Protein AF-A0A226D356-F1 (afdb_monomer_lite)

pLDDT: mean 88.02, std 10.87, range [46.09, 97.5]

Secondary structure (DSSP, 8-stat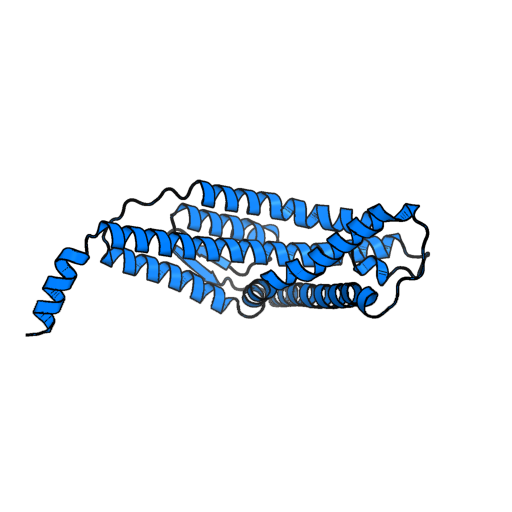e):
---HHHHHHHHHHHIIIIIIT----EEEETTTTEEEEPP--HHHHHHHHHHHHHHHHHHHHHHHHHHHHHHSPPP---GGGHHHHHHHHHHHHHHHHTTHHHHHHHHHHHH-HHHHHHHHHHHHHHHHHHHHHH--PPPP--HHHHHHHHHHHHHHHHHHHHHHHHHHHTT-SGGGGTSTT-GGGHHHHHHHHHHHHHHHHHHHHHHHHHHHHHHHHHHHHHHHHHHHHHHTTHHHHHHHHHHHHT-

Sequence (247 aa):
MATLGIWKLIDLGLNLFNHKLRLLPFTVSIREKALHLQPMSKIRRYFLKLCTLCVVFHTLVSLTFLCKPIFVKPERTDSTEGSVRVVRFFMLVLSTLFPPAFLAMSYAISFTPEVAVIIINCIAQFQHETKELIGTLKAQNYFAAELAIQLMIWVAIPISFSAPVALAYLKLDPLHLLFNNEENNLKIQMLLRSMILIVVGLDVAKAAIAFFLVGMMVTCSMNDILEGLGKSNVHTNFVTRLKEINL

Radius of gyration: 23.65 Å; chains: 1; bounding box: 65×44×67 Å

Organism: Folsomia candida (NCBI:txid158441)

Structure (mmCIF, N/CA/C/O backbone):
data_AF-A0A226D356-F1
#
_entry.id   AF-A0A226D356-F1
#
loop_
_atom_site.group_PDB
_atom_site.id
_atom_site.type_symbol
_atom_site.label_atom_id
_atom_site.label_alt_id
_atom_site.label_comp_id
_atom_site.label_asym_id
_atom_site.label_entity_id
_atom_site.label_seq_id
_atom_site.pdbx_PDB_ins_code
_atom_site.Cartn_x
_atom_site.Cartn_y
_atom_site.Cartn_z
_atom_site.occupancy
_atom_site.B_iso_or_equiv
_atom_site.auth_seq_id
_atom_site.auth_comp_id
_atom_site.auth_asym_id
_atom_site.auth_atom_id
_atom_site.pdbx_PDB_model_num
ATOM 1 N N . MET A 1 1 ? -8.971 -3.476 22.798 1.00 61.97 1 MET A N 1
ATOM 2 C CA . MET A 1 1 ? -9.643 -2.336 22.159 1.00 61.97 1 MET A CA 1
ATOM 3 C C . MET A 1 1 ? -8.618 -1.464 21.469 1.00 61.97 1 MET A C 1
ATOM 5 O O . MET A 1 1 ? -7.588 -1.172 22.062 1.00 61.97 1 MET A O 1
ATOM 9 N N . ALA A 1 2 ? -8.911 -0.982 20.258 1.00 66.19 2 ALA A N 1
ATOM 10 C CA . ALA A 1 2 ? -8.043 -0.001 19.624 1.00 66.19 2 ALA A CA 1
ATOM 11 C C . ALA A 1 2 ? -7.898 1.213 20.539 1.00 66.19 2 ALA A C 1
ATOM 13 O O . ALA A 1 2 ? -8.880 1.882 20.905 1.00 66.19 2 ALA A O 1
ATOM 14 N N . THR A 1 3 ? -6.653 1.451 20.935 1.00 78.88 3 THR A N 1
ATOM 15 C CA . THR A 1 3 ? -6.278 2.579 21.769 1.00 78.88 3 THR A CA 1
ATOM 16 C C . THR A 1 3 ? -6.646 3.867 21.047 1.00 78.88 3 THR A C 1
ATOM 18 O O . THR A 1 3 ? -6.757 3.928 19.820 1.00 78.88 3 THR A O 1
ATOM 21 N N . LEU A 1 4 ? -6.818 4.940 21.816 1.00 85.88 4 LEU A N 1
ATOM 22 C CA . LEU A 1 4 ? -6.893 6.278 21.236 1.00 85.88 4 LEU A CA 1
ATOM 23 C C . LEU A 1 4 ? -5.671 6.560 20.335 1.00 85.88 4 LEU A C 1
ATOM 25 O O . LEU A 1 4 ? -5.802 7.277 19.348 1.00 85.88 4 LEU A O 1
ATOM 29 N N . GLY A 1 5 ? -4.511 5.970 20.652 1.00 85.50 5 GLY A N 1
ATOM 30 C CA . GLY A 1 5 ? -3.297 6.034 19.839 1.00 85.50 5 GLY A CA 1
ATOM 31 C C . GLY A 1 5 ? -3.475 5.428 18.446 1.00 85.50 5 GLY A C 1
ATOM 32 O O . GLY A 1 5 ? -3.192 6.111 17.467 1.00 85.50 5 GLY A O 1
ATOM 33 N N . ILE A 1 6 ? -4.057 4.230 18.318 1.00 88.88 6 ILE A N 1
ATOM 34 C CA . ILE A 1 6 ? -4.339 3.620 17.002 1.00 88.88 6 ILE A CA 1
ATOM 35 C C . ILE A 1 6 ? -5.249 4.519 16.155 1.00 88.88 6 ILE A C 1
ATOM 37 O O . ILE A 1 6 ? -4.953 4.758 14.988 1.00 88.88 6 ILE A O 1
ATOM 41 N N . TRP A 1 7 ? -6.307 5.094 16.733 1.00 92.62 7 TRP A N 1
ATOM 42 C CA . TRP A 1 7 ? -7.178 6.025 16.001 1.00 92.62 7 TRP A CA 1
ATOM 43 C C . TRP A 1 7 ? -6.453 7.300 15.559 1.00 92.62 7 TRP A C 1
ATOM 45 O O . TRP A 1 7 ? -6.663 7.761 14.438 1.00 92.62 7 TRP A O 1
ATOM 55 N N . LYS A 1 8 ? -5.553 7.836 16.393 1.00 92.81 8 LYS A N 1
ATOM 56 C CA . LYS A 1 8 ? -4.671 8.953 16.016 1.00 92.81 8 LYS A CA 1
ATOM 57 C C . LYS A 1 8 ? -3.688 8.572 14.908 1.00 92.81 8 LYS A C 1
ATOM 59 O O . LYS A 1 8 ? -3.373 9.411 14.075 1.00 92.81 8 LYS A O 1
ATOM 64 N N . LEU A 1 9 ? -3.210 7.329 14.870 1.00 92.06 9 LEU A N 1
ATOM 65 C CA . LEU A 1 9 ? -2.330 6.840 13.805 1.00 92.06 9 LEU A CA 1
ATOM 66 C C . LEU A 1 9 ? -3.074 6.648 12.484 1.00 92.06 9 LEU A C 1
ATOM 68 O O . LEU A 1 9 ? -2.521 6.973 11.434 1.00 92.06 9 LEU A O 1
ATOM 72 N N . ILE A 1 10 ? -4.326 6.175 12.524 1.00 93.44 10 ILE A N 1
ATOM 73 C CA . ILE A 1 10 ? -5.189 6.146 11.337 1.00 93.44 10 ILE A CA 1
ATOM 74 C C . ILE A 1 10 ? -5.394 7.577 10.839 1.00 93.44 10 ILE A C 1
ATOM 76 O O . ILE A 1 10 ? -5.154 7.837 9.665 1.00 93.44 10 ILE A O 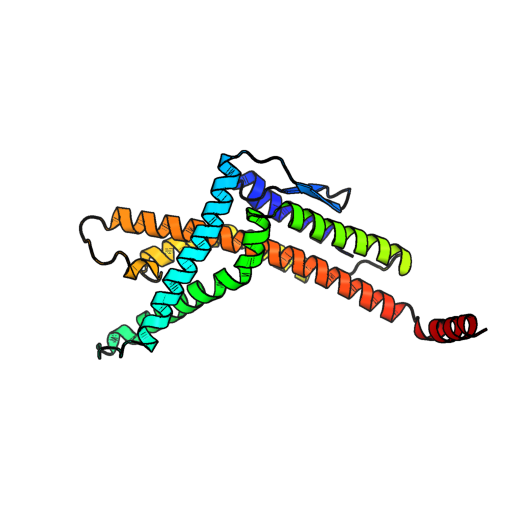1
ATOM 80 N N . ASP A 1 11 ? -5.759 8.514 11.718 1.00 94.75 11 ASP A N 1
ATOM 81 C CA . ASP A 1 11 ? -5.906 9.927 11.355 1.00 94.75 11 ASP A CA 1
ATOM 82 C C . ASP A 1 11 ? -4.609 10.511 10.766 1.00 94.75 11 ASP A C 1
ATOM 84 O O . ASP A 1 11 ? -4.637 11.132 9.706 1.00 94.75 11 ASP A O 1
ATOM 88 N N . LEU A 1 12 ? -3.446 10.231 11.364 1.00 91.94 12 LEU A N 1
ATOM 89 C CA . LEU A 1 12 ? -2.142 10.647 10.841 1.00 91.94 12 LEU A CA 1
ATOM 90 C C . LEU A 1 12 ? -1.874 10.079 9.438 1.00 91.94 12 LEU A C 1
ATOM 92 O O . LEU A 1 12 ? -1.472 10.819 8.538 1.00 91.94 12 LEU A O 1
ATOM 96 N N . GLY A 1 13 ? -2.106 8.778 9.241 1.00 90.81 13 GLY A N 1
ATOM 97 C CA . GLY A 1 13 ? -1.945 8.117 7.947 1.00 90.81 13 GLY A CA 1
ATOM 98 C C . GLY A 1 13 ? -2.892 8.692 6.894 1.00 90.81 13 GLY A C 1
ATOM 99 O O . GLY A 1 13 ? -2.469 9.026 5.785 1.00 90.81 13 GLY A O 1
ATOM 100 N N . LEU A 1 14 ? -4.162 8.892 7.246 1.00 93.06 14 LEU A N 1
ATOM 101 C CA . LEU A 1 14 ? -5.137 9.517 6.359 1.00 93.06 14 LEU A CA 1
ATOM 102 C C . LEU A 1 14 ? -4.781 10.963 6.048 1.00 93.06 14 LEU A C 1
ATOM 104 O O . LEU A 1 14 ? -4.850 11.344 4.889 1.00 93.06 14 LEU A O 1
ATOM 108 N N . ASN A 1 15 ? -4.348 11.764 7.017 1.00 92.00 15 ASN A N 1
ATOM 109 C CA . ASN A 1 15 ? -3.929 13.143 6.774 1.00 92.00 15 ASN A CA 1
ATOM 110 C C . ASN A 1 15 ? -2.722 13.199 5.832 1.00 92.00 15 ASN A C 1
ATOM 112 O O . ASN A 1 15 ? -2.676 14.034 4.925 1.00 92.00 15 ASN A O 1
ATOM 116 N N . LEU A 1 16 ? -1.782 12.263 5.970 1.00 89.44 16 LEU A N 1
ATOM 117 C CA . LEU A 1 16 ? -0.628 12.167 5.087 1.00 89.44 16 LEU A CA 1
ATOM 118 C C . LEU A 1 16 ? -1.035 11.897 3.627 1.00 89.44 16 LEU A C 1
ATOM 120 O O . LEU A 1 16 ? -0.625 12.630 2.725 1.00 89.44 16 LEU A O 1
ATOM 124 N N . PHE A 1 17 ? -1.872 10.885 3.384 1.00 89.19 17 PHE A N 1
ATOM 125 C CA . PHE A 1 17 ? -2.249 10.485 2.024 1.00 89.19 17 PHE A CA 1
ATOM 126 C C . PHE A 1 17 ? -3.444 11.256 1.451 1.00 89.19 17 PHE A C 1
ATOM 128 O O . PHE A 1 17 ? -3.500 11.458 0.243 1.00 89.19 17 PHE A O 1
ATOM 135 N N . ASN A 1 18 ? -4.400 11.709 2.261 1.00 87.56 18 ASN A N 1
ATOM 136 C CA . ASN A 1 18 ? -5.577 12.465 1.820 1.00 87.56 18 ASN A CA 1
ATOM 137 C C . ASN A 1 18 ? -5.257 13.958 1.672 1.00 87.56 18 ASN A C 1
ATOM 139 O O . ASN A 1 18 ? -5.439 14.508 0.589 1.00 87.56 18 ASN A O 1
ATOM 143 N N . HIS A 1 19 ? -4.732 14.619 2.709 1.00 85.12 19 HIS A N 1
ATOM 144 C CA . HIS A 1 19 ? -4.571 16.077 2.673 1.00 85.12 19 HIS A CA 1
ATOM 145 C C . HIS A 1 19 ? -3.448 16.517 1.724 1.00 85.12 19 HIS A C 1
ATOM 147 O O . HIS A 1 19 ? -3.626 17.456 0.950 1.00 85.12 19 HIS A O 1
ATOM 153 N N . LYS A 1 20 ? -2.296 15.829 1.748 1.00 84.56 20 LYS A N 1
ATOM 154 C CA . LYS A 1 20 ? -1.140 16.206 0.913 1.00 84.56 20 LYS A CA 1
ATOM 155 C C . LYS A 1 20 ? -1.199 15.614 -0.492 1.00 84.56 20 LYS A C 1
ATOM 157 O O . LYS A 1 20 ? -0.950 16.324 -1.458 1.00 84.56 20 LYS A O 1
ATOM 162 N N . LEU A 1 21 ? -1.528 14.326 -0.604 1.00 86.06 21 LEU A N 1
ATOM 163 C CA . LEU A 1 21 ? -1.453 13.596 -1.877 1.00 86.06 21 LEU A CA 1
ATOM 164 C C . LEU A 1 21 ? -2.819 13.347 -2.529 1.00 86.06 21 LEU A C 1
ATOM 166 O O . LEU A 1 21 ? -2.878 12.966 -3.695 1.00 86.06 21 LEU A O 1
ATOM 170 N N . ARG A 1 22 ? -3.927 13.562 -1.807 1.00 90.00 22 ARG A N 1
ATOM 171 C CA . ARG A 1 22 ? -5.293 13.278 -2.275 1.00 90.00 22 ARG A CA 1
ATOM 172 C C . ARG A 1 22 ? -5.475 11.834 -2.764 1.00 90.00 22 ARG A C 1
ATOM 174 O O . ARG A 1 22 ? -6.271 11.570 -3.663 1.00 90.00 22 ARG A O 1
ATOM 181 N N . LEU A 1 23 ? -4.841 10.870 -2.102 1.00 91.25 23 LEU A N 1
ATOM 182 C CA . LEU A 1 23 ? -4.865 9.452 -2.472 1.00 91.25 23 LEU A CA 1
ATOM 183 C C . LEU A 1 23 ? -5.893 8.590 -1.716 1.00 91.25 23 LEU A C 1
ATOM 185 O O . LEU A 1 23 ? -6.107 7.444 -2.097 1.00 91.25 23 LEU A O 1
ATOM 189 N N . LEU A 1 24 ? -6.548 9.112 -0.670 1.00 93.12 24 LEU A N 1
ATOM 190 C CA . LEU A 1 24 ? -7.513 8.344 0.136 1.00 93.12 24 LEU A CA 1
ATOM 191 C C . LEU A 1 24 ? -8.882 9.036 0.260 1.00 93.12 24 LEU A C 1
ATOM 193 O O . LEU A 1 24 ? -8.908 10.234 0.533 1.00 93.12 24 LEU A O 1
ATOM 197 N N . PRO A 1 25 ? -10.013 8.323 0.081 1.00 94.50 25 PRO A N 1
ATOM 198 C CA . PRO A 1 25 ? -11.369 8.883 0.170 1.00 94.50 25 PRO A CA 1
ATOM 199 C C . PRO A 1 25 ? -11.924 8.913 1.594 1.00 94.50 25 PRO A C 1
ATOM 201 O O . PRO A 1 25 ? -13.133 8.821 1.764 1.00 94.50 25 PRO A O 1
ATOM 204 N N . PHE A 1 26 ? -11.083 9.005 2.621 1.00 95.75 26 PHE A N 1
ATOM 205 C CA . PHE A 1 26 ? -11.525 8.779 3.995 1.00 95.75 26 PHE A CA 1
ATOM 206 C C . PHE A 1 26 ? -11.250 9.964 4.913 1.00 95.75 26 PHE A C 1
ATOM 208 O O . PHE A 1 26 ? -10.240 10.660 4.771 1.00 95.75 26 PHE A O 1
ATOM 215 N N . THR A 1 27 ? -12.133 10.132 5.891 1.00 95.50 27 THR A N 1
ATOM 216 C CA . THR A 1 27 ? -11.961 11.010 7.049 1.00 95.50 27 THR A CA 1
ATOM 217 C C . THR A 1 27 ? -12.219 10.213 8.323 1.00 95.50 27 THR A C 1
ATOM 219 O O . THR A 1 27 ? -13.052 9.308 8.335 1.00 95.50 27 THR A O 1
ATOM 222 N N . VAL A 1 28 ? -11.495 10.523 9.398 1.00 95.56 28 VAL A N 1
ATOM 223 C CA . VAL A 1 28 ? -11.665 9.864 10.701 1.00 95.56 28 VAL A CA 1
ATOM 224 C C . VAL A 1 28 ? -12.329 10.816 11.678 1.00 95.56 28 VAL A C 1
ATOM 226 O O . VAL A 1 28 ? -11.915 11.962 11.827 1.00 95.56 28 VAL A O 1
ATOM 229 N N . SER A 1 29 ? -13.335 10.310 12.383 1.00 96.19 29 SER A N 1
ATOM 230 C CA . SER A 1 29 ? -13.890 10.932 13.579 1.00 96.19 29 SER A CA 1
ATOM 231 C C . SER A 1 29 ? -13.254 10.264 14.797 1.00 96.19 29 SER A C 1
ATOM 233 O O . SER A 1 29 ? -13.649 9.171 15.197 1.00 96.19 29 SER A O 1
ATOM 235 N N . ILE A 1 30 ? -12.233 10.895 15.394 1.00 93.50 30 ILE A N 1
ATOM 236 C CA . ILE A 1 30 ? -11.536 10.336 16.573 1.00 93.50 30 ILE A CA 1
ATOM 237 C C . ILE A 1 30 ? -12.504 10.193 17.756 1.00 93.50 30 ILE A C 1
ATOM 239 O O . ILE A 1 30 ? -12.414 9.233 18.522 1.00 93.50 30 ILE A O 1
ATOM 243 N N . ARG A 1 31 ? -13.440 11.142 17.896 1.00 93.19 31 ARG A N 1
ATOM 244 C CA . ARG A 1 31 ? -14.437 11.155 18.973 1.00 93.19 31 ARG A CA 1
ATOM 245 C C . ARG A 1 31 ? -15.393 9.971 18.865 1.00 93.19 31 ARG A C 1
ATOM 247 O O . ARG A 1 31 ? -15.663 9.328 19.873 1.00 93.19 31 ARG A O 1
ATOM 254 N N . GLU A 1 32 ? -15.878 9.695 17.660 1.00 93.31 32 GLU A N 1
ATOM 255 C CA . GLU A 1 32 ? -16.843 8.618 17.403 1.00 93.31 32 GLU A CA 1
ATOM 256 C C . GLU A 1 32 ? -16.158 7.282 17.110 1.00 93.31 32 GLU A C 1
ATOM 258 O O . GLU A 1 32 ? -16.831 6.260 17.047 1.00 93.31 32 GLU A O 1
ATOM 263 N N . LYS A 1 33 ? -14.824 7.277 16.956 1.00 92.56 33 LYS A N 1
ATOM 264 C CA . LYS A 1 33 ? -14.043 6.110 16.523 1.00 92.56 33 LYS A CA 1
ATOM 265 C C . LYS A 1 33 ? -14.628 5.501 15.249 1.00 92.56 33 LYS A C 1
ATOM 267 O O . LYS A 1 33 ? -14.846 4.296 15.157 1.00 92.56 33 LYS A O 1
ATOM 272 N N . ALA A 1 34 ? -14.896 6.372 14.283 1.00 95.19 34 ALA A N 1
ATOM 273 C CA . ALA A 1 34 ? -15.532 6.015 13.029 1.00 95.19 34 ALA A CA 1
ATOM 274 C C . ALA A 1 34 ? -14.705 6.508 11.842 1.00 95.19 34 ALA A C 1
ATOM 276 O O . ALA A 1 34 ? -14.113 7.593 11.858 1.00 95.19 34 ALA A O 1
ATOM 277 N N . LEU A 1 35 ? -14.674 5.684 10.802 1.00 96.25 35 LEU A N 1
ATOM 278 C CA . LEU A 1 35 ? -14.192 6.038 9.481 1.00 96.25 35 LEU A CA 1
ATOM 279 C C . LEU A 1 35 ? -15.393 6.469 8.636 1.00 96.25 35 LEU A C 1
ATOM 281 O O . LEU A 1 35 ? -16.420 5.790 8.615 1.00 96.25 35 LEU A O 1
ATOM 285 N N . HIS A 1 36 ? -15.260 7.576 7.914 1.00 97.06 36 HIS A N 1
ATOM 286 C CA . HIS A 1 36 ? -16.284 8.069 6.999 1.00 97.06 36 HIS A CA 1
ATOM 287 C C . HIS A 1 36 ? -15.733 8.166 5.583 1.00 97.06 36 HIS A C 1
ATOM 289 O O . HIS A 1 36 ? -14.558 8.476 5.366 1.00 97.06 36 HIS A O 1
ATOM 295 N N . LEU A 1 37 ? -16.608 7.916 4.610 1.00 96.62 37 LEU A N 1
ATOM 296 C CA . LEU A 1 37 ? -16.301 8.108 3.203 1.00 96.62 37 LEU A CA 1
ATOM 297 C C . LEU A 1 37 ? -16.529 9.574 2.823 1.00 96.62 37 LEU A C 1
ATOM 299 O O . LEU A 1 37 ? -17.629 10.103 2.970 1.00 96.62 37 LEU A O 1
ATOM 303 N N . GLN A 1 38 ? -15.498 10.222 2.293 1.00 95.69 38 GLN A N 1
ATOM 304 C CA . GLN A 1 38 ? -15.579 11.586 1.792 1.00 95.69 38 GLN A CA 1
ATOM 305 C C . GLN A 1 38 ? -16.000 11.586 0.312 1.00 95.69 38 GLN A C 1
ATOM 307 O O . GLN A 1 38 ? -15.461 10.802 -0.481 1.00 95.69 38 GLN A O 1
ATOM 312 N N . PRO A 1 39 ? -16.904 12.489 -0.120 1.00 94.12 39 PRO A N 1
ATOM 313 C CA . PRO A 1 39 ? -17.221 12.637 -1.533 1.00 94.12 39 PRO A CA 1
ATOM 314 C C . PRO A 1 39 ? -15.963 13.005 -2.334 1.00 94.12 39 PRO A C 1
ATOM 316 O O . PRO A 1 39 ? -15.266 13.978 -2.045 1.00 94.12 39 PRO A O 1
ATOM 319 N N . MET A 1 40 ? -15.672 12.214 -3.367 1.00 93.69 40 MET A N 1
ATOM 320 C CA . MET A 1 40 ? -14.559 12.442 -4.290 1.00 93.69 40 MET A CA 1
ATOM 321 C C . MET A 1 40 ? -15.046 12.924 -5.653 1.00 93.69 40 MET A C 1
ATOM 323 O O . MET A 1 40 ? -16.039 12.421 -6.183 1.00 93.69 40 MET A O 1
ATOM 327 N N . SER A 1 41 ? -14.270 13.813 -6.279 1.00 95.56 41 SER A N 1
ATOM 328 C CA . SER A 1 41 ? -14.465 14.160 -7.687 1.00 95.56 41 SER A CA 1
ATOM 329 C C . SER A 1 41 ? -14.260 12.939 -8.595 1.00 95.56 41 SER A C 1
ATOM 331 O O . SER A 1 41 ? -13.476 12.032 -8.293 1.00 95.56 41 SER A O 1
ATOM 333 N N . LYS A 1 42 ? -14.947 12.922 -9.746 1.00 96.12 42 LYS A N 1
ATOM 334 C CA . LYS A 1 42 ? -14.849 11.827 -10.727 1.00 96.12 42 LYS A CA 1
ATOM 335 C C . LYS A 1 42 ? -13.401 11.604 -11.183 1.00 96.12 42 LYS A C 1
ATOM 337 O O . LYS A 1 42 ? -12.937 10.471 -11.192 1.00 96.12 42 LYS A O 1
ATOM 342 N N . ILE A 1 43 ? -12.673 12.686 -11.473 1.00 95.50 43 ILE A N 1
ATOM 343 C CA . ILE A 1 43 ? -11.268 12.651 -11.922 1.00 95.50 43 ILE A CA 1
ATOM 344 C C . ILE A 1 43 ? -10.380 11.950 -10.890 1.00 95.50 43 ILE A C 1
ATOM 346 O O . ILE A 1 43 ? -9.628 11.043 -11.234 1.00 95.50 43 ILE A O 1
ATOM 350 N N . ARG A 1 44 ? -10.515 12.320 -9.611 1.00 94.19 44 ARG A N 1
ATOM 351 C CA . ARG A 1 44 ? -9.745 11.719 -8.516 1.00 94.19 44 ARG A CA 1
ATOM 352 C C . ARG A 1 44 ? -10.014 10.218 -8.398 1.00 94.19 44 ARG A C 1
ATOM 354 O O . ARG A 1 44 ? -9.086 9.437 -8.221 1.00 94.19 44 ARG A O 1
ATOM 361 N N . ARG A 1 45 ? -11.275 9.807 -8.554 1.00 94.81 45 ARG A N 1
ATOM 362 C CA . ARG A 1 45 ? -11.670 8.392 -8.541 1.00 94.81 45 ARG A CA 1
ATOM 363 C C . ARG A 1 45 ? -11.044 7.610 -9.699 1.00 94.81 45 ARG A C 1
ATOM 365 O O . ARG A 1 45 ? -10.546 6.511 -9.480 1.00 94.81 45 ARG A O 1
ATOM 372 N N . TYR A 1 46 ? -11.051 8.165 -10.912 1.00 96.12 46 TYR A N 1
ATOM 373 C CA . TYR A 1 46 ? -10.397 7.533 -12.062 1.00 96.12 46 TYR A CA 1
ATOM 374 C C . TYR A 1 46 ? -8.887 7.423 -11.871 1.00 96.12 46 TYR A C 1
ATOM 376 O O . TYR A 1 46 ? -8.326 6.368 -12.148 1.00 96.12 46 TYR A O 1
ATOM 384 N N . PHE A 1 47 ? -8.251 8.468 -11.337 1.00 95.81 47 PHE A N 1
ATOM 385 C CA . PHE A 1 47 ? -6.822 8.457 -11.043 1.00 95.81 47 PHE A CA 1
ATOM 386 C C . PHE A 1 47 ? -6.443 7.325 -10.079 1.00 95.81 47 PHE A C 1
ATOM 388 O O . PHE A 1 47 ? -5.532 6.565 -10.376 1.00 95.81 47 PHE A O 1
ATOM 395 N N . LEU A 1 48 ? -7.190 7.132 -8.986 1.00 95.56 48 LEU A N 1
ATOM 396 C CA . LEU A 1 48 ? -6.930 6.033 -8.046 1.00 95.56 48 LEU A CA 1
ATOM 397 C C . LEU A 1 48 ? -7.041 4.649 -8.687 1.00 95.56 48 LEU A C 1
ATOM 399 O O . LEU A 1 48 ? -6.178 3.800 -8.476 1.00 95.56 48 LEU A O 1
ATOM 403 N N . LYS A 1 49 ? -8.078 4.430 -9.501 1.00 97.00 49 LYS A N 1
ATOM 404 C CA . LYS A 1 49 ? -8.239 3.174 -10.244 1.00 97.00 49 LYS A CA 1
ATOM 405 C C . LYS A 1 49 ? -7.091 2.959 -11.224 1.00 97.00 49 LYS A C 1
ATOM 407 O O . LYS A 1 49 ? -6.575 1.850 -11.314 1.00 97.00 49 LYS A O 1
ATOM 412 N N . LEU A 1 50 ? -6.670 4.014 -11.920 1.00 96.69 50 LEU A N 1
ATOM 413 C CA . LEU A 1 50 ? -5.532 3.973 -12.832 1.00 96.69 50 LEU A CA 1
ATOM 414 C C . LEU A 1 50 ? -4.227 3.643 -12.095 1.00 96.69 50 LEU A C 1
ATOM 416 O O . LEU A 1 50 ? -3.461 2.828 -12.598 1.00 96.69 50 LEU A O 1
ATOM 420 N N . CYS A 1 51 ? -3.987 4.205 -10.905 1.00 96.81 51 CYS A N 1
ATOM 421 C CA . CYS A 1 51 ? -2.828 3.859 -10.077 1.00 96.81 51 CYS A CA 1
ATOM 422 C C . CYS A 1 51 ? -2.821 2.370 -9.718 1.00 96.81 51 CYS A C 1
ATOM 424 O O . CYS A 1 51 ? -1.823 1.697 -9.960 1.00 96.81 51 CYS A O 1
ATOM 426 N N . THR A 1 52 ? -3.941 1.833 -9.225 1.00 97.19 52 THR A N 1
ATOM 427 C CA . THR A 1 52 ? -4.048 0.404 -8.894 1.00 97.19 52 THR A CA 1
ATOM 428 C C . THR A 1 52 ? -3.846 -0.482 -10.129 1.00 97.19 52 THR A C 1
ATOM 430 O O . THR A 1 52 ? -3.116 -1.468 -10.066 1.00 97.19 52 THR A O 1
ATOM 433 N N . LEU A 1 53 ? -4.426 -0.121 -11.280 1.00 97.50 53 LEU A N 1
ATOM 434 C CA . LEU A 1 53 ? -4.193 -0.840 -12.538 1.00 97.50 53 LEU A CA 1
ATOM 435 C C . LEU A 1 53 ? -2.723 -0.768 -12.973 1.00 97.50 53 LEU A C 1
ATOM 437 O O . LEU A 1 53 ? -2.174 -1.768 -13.424 1.00 97.50 53 LEU A O 1
ATOM 441 N N . CYS A 1 54 ? -2.066 0.381 -12.795 1.00 96.94 54 CYS A N 1
ATOM 442 C CA . CYS A 1 54 ? -0.642 0.556 -13.075 1.00 96.94 54 CYS A CA 1
ATOM 443 C C . CYS A 1 54 ? 0.218 -0.406 -12.242 1.00 96.94 54 CYS A C 1
ATOM 445 O O . CYS A 1 54 ? 1.120 -1.033 -12.793 1.00 96.94 54 CYS A O 1
ATOM 447 N N . VAL A 1 55 ? -0.104 -0.602 -10.955 1.00 96.94 55 VAL A N 1
ATOM 448 C CA . VAL A 1 55 ? 0.559 -1.617 -10.114 1.00 96.94 55 VAL A CA 1
ATOM 449 C C . VAL A 1 55 ? 0.376 -3.013 -10.701 1.00 96.94 55 VAL A C 1
ATOM 451 O O . VAL A 1 55 ? 1.361 -3.726 -10.864 1.00 96.94 55 VAL A O 1
ATOM 454 N N . VAL A 1 56 ? -0.851 -3.391 -11.080 1.00 97.06 56 VAL A N 1
ATOM 455 C CA . VAL A 1 56 ? -1.132 -4.707 -11.681 1.00 97.06 56 VAL A CA 1
ATOM 456 C C . VAL A 1 56 ? -0.317 -4.914 -12.960 1.00 97.06 56 VAL A C 1
ATOM 458 O O . VAL A 1 56 ? 0.378 -5.922 -13.086 1.00 97.06 56 VAL A O 1
ATOM 461 N N . PHE A 1 57 ? -0.342 -3.954 -13.888 1.00 96.69 57 PHE A N 1
ATOM 462 C CA . PHE A 1 57 ? 0.432 -4.038 -15.128 1.00 96.69 57 PHE A CA 1
ATOM 463 C C . PHE A 1 57 ? 1.935 -4.118 -14.858 1.00 96.69 57 PHE A C 1
ATOM 465 O O . PHE A 1 57 ? 2.613 -4.972 -15.429 1.00 96.69 57 PHE A O 1
ATOM 472 N N . HIS A 1 58 ? 2.456 -3.284 -13.956 1.00 94.88 58 HIS A N 1
ATOM 473 C CA . HIS A 1 58 ? 3.862 -3.318 -13.569 1.00 94.88 58 HIS A CA 1
ATOM 474 C C . HIS A 1 58 ? 4.257 -4.682 -12.984 1.00 94.88 58 HIS A C 1
ATOM 476 O O . HIS A 1 58 ? 5.291 -5.235 -13.361 1.00 94.88 58 HIS A O 1
ATOM 482 N N . THR A 1 59 ? 3.436 -5.259 -12.104 1.00 95.19 59 THR A N 1
ATOM 483 C CA . THR A 1 59 ? 3.664 -6.590 -11.528 1.00 95.19 59 THR A CA 1
ATOM 484 C C . THR A 1 59 ? 3.669 -7.680 -12.598 1.00 95.19 59 THR A C 1
ATOM 486 O O . THR A 1 59 ? 4.570 -8.512 -12.592 1.00 95.19 59 THR A O 1
ATOM 489 N N . LEU A 1 60 ? 2.730 -7.661 -13.551 1.00 95.94 60 LEU A N 1
ATOM 490 C CA . LEU A 1 60 ? 2.678 -8.640 -14.648 1.00 95.94 60 LEU A CA 1
ATOM 491 C C . LEU A 1 60 ? 3.898 -8.545 -15.575 1.00 95.94 60 LEU A C 1
ATOM 493 O O . LEU A 1 60 ? 4.485 -9.564 -15.947 1.00 95.94 60 LEU A O 1
ATOM 497 N N . VAL A 1 61 ? 4.319 -7.325 -15.914 1.00 94.50 61 VAL A N 1
ATOM 498 C CA . VAL A 1 61 ? 5.539 -7.080 -16.697 1.00 94.50 61 VAL A CA 1
ATOM 499 C C . VAL A 1 61 ? 6.769 -7.592 -15.946 1.00 94.50 61 VAL A C 1
ATOM 501 O O . VAL A 1 61 ? 7.587 -8.316 -16.512 1.00 94.50 61 VAL A O 1
ATOM 504 N N . SER A 1 62 ? 6.878 -7.270 -14.656 1.00 94.06 62 SER A N 1
ATOM 505 C CA . SER A 1 62 ? 7.989 -7.713 -13.805 1.00 94.06 62 SER A CA 1
ATOM 506 C C . SER A 1 62 ? 8.038 -9.238 -13.692 1.00 94.06 62 SER A C 1
ATOM 508 O O . SER A 1 62 ? 9.104 -9.827 -13.846 1.00 94.06 62 SER A O 1
ATOM 510 N N . LEU A 1 63 ? 6.879 -9.885 -13.530 1.00 94.69 63 LEU A N 1
ATOM 511 C CA . LEU A 1 63 ? 6.748 -11.340 -13.504 1.00 94.69 63 LEU A CA 1
ATOM 512 C C . LEU A 1 63 ? 7.185 -11.974 -14.825 1.00 94.69 63 LEU A C 1
ATOM 514 O O . LEU A 1 63 ? 7.927 -12.951 -14.820 1.00 94.69 63 LEU A O 1
ATOM 518 N N . THR A 1 64 ? 6.794 -11.386 -15.955 1.00 93.56 64 THR A N 1
ATOM 519 C CA . THR A 1 64 ? 7.217 -11.859 -17.281 1.00 93.56 64 THR A CA 1
ATOM 520 C C . THR A 1 64 ? 8.742 -11.838 -17.406 1.00 93.56 64 THR A C 1
ATOM 522 O O . THR A 1 64 ? 9.348 -12.809 -17.865 1.00 93.56 64 THR A O 1
ATOM 525 N N . PHE A 1 65 ? 9.389 -10.766 -16.936 1.00 91.88 65 PHE A N 1
ATOM 526 C CA . PHE A 1 65 ? 10.850 -10.684 -16.911 1.00 91.88 65 PHE A CA 1
ATOM 527 C C . PHE A 1 65 ? 11.492 -11.653 -15.924 1.00 91.88 65 PHE A C 1
ATOM 529 O O . PHE A 1 65 ? 12.522 -12.238 -16.250 1.00 91.88 65 PHE A O 1
ATOM 536 N N . LEU A 1 66 ? 10.887 -11.857 -14.754 1.00 91.25 66 LEU A N 1
ATOM 537 C CA . LEU A 1 66 ? 11.376 -12.802 -13.755 1.00 91.25 66 LEU A CA 1
ATOM 538 C C . LEU A 1 66 ? 11.318 -14.249 -14.262 1.00 91.25 66 LEU A C 1
ATOM 540 O O . LEU A 1 66 ? 12.208 -15.041 -13.968 1.00 91.25 66 LEU A O 1
ATOM 544 N N . CYS A 1 67 ? 10.302 -14.583 -15.057 1.00 92.06 67 CYS A N 1
ATOM 545 C CA . CYS A 1 67 ? 10.142 -15.904 -15.651 1.00 92.06 67 CYS A CA 1
ATOM 546 C C . CYS A 1 67 ? 11.068 -16.148 -16.853 1.00 92.06 67 CYS A C 1
ATOM 548 O O . CYS A 1 67 ? 11.393 -17.298 -17.142 1.00 92.06 67 CYS A O 1
ATOM 550 N N . LYS A 1 68 ? 11.532 -15.104 -17.554 1.00 89.88 68 LYS A N 1
ATOM 551 C CA . LYS A 1 68 ? 12.346 -15.248 -18.776 1.00 89.88 68 LYS A CA 1
ATOM 552 C C . LYS A 1 68 ? 13.596 -16.140 -18.598 1.00 89.88 68 LYS A C 1
ATOM 554 O O . LYS A 1 68 ? 13.782 -17.019 -19.437 1.00 89.88 68 LYS A O 1
ATOM 559 N N . PRO A 1 69 ? 14.419 -16.006 -17.536 1.00 84.19 69 PRO A N 1
ATOM 560 C CA . PRO A 1 69 ? 15.578 -16.878 -17.309 1.00 84.19 69 PRO A CA 1
ATOM 561 C C . PRO A 1 69 ? 15.234 -18.350 -17.045 1.00 84.19 69 PRO A C 1
ATOM 563 O O . PRO A 1 69 ? 16.091 -19.209 -17.213 1.00 84.19 69 PRO A O 1
ATOM 566 N N . ILE A 1 70 ? 14.002 -18.654 -16.618 1.00 83.31 70 ILE A N 1
ATOM 567 C CA . ILE A 1 70 ? 13.548 -20.036 -16.389 1.00 83.31 70 ILE A CA 1
ATOM 568 C C . ILE A 1 70 ? 13.336 -20.744 -17.733 1.00 83.31 70 ILE A C 1
ATOM 570 O O . ILE A 1 70 ? 13.630 -21.929 -17.870 1.00 83.31 70 ILE A O 1
ATOM 574 N N . PHE A 1 71 ? 12.851 -20.007 -18.735 1.00 84.06 71 PHE A N 1
ATOM 575 C CA . PHE A 1 71 ? 12.516 -20.550 -20.052 1.00 84.06 71 PHE A CA 1
ATOM 576 C C . PHE A 1 71 ? 13.640 -20.407 -21.084 1.00 84.06 71 PHE A C 1
ATOM 578 O O . PHE A 1 71 ? 13.690 -21.174 -22.043 1.00 84.06 71 PHE A O 1
ATOM 585 N N . VAL A 1 72 ? 14.550 -19.447 -20.905 1.00 82.75 72 VAL A N 1
ATOM 586 C CA . VAL A 1 72 ? 15.649 -19.170 -21.838 1.00 82.75 72 VAL A CA 1
ATOM 587 C C . VAL A 1 72 ? 16.977 -19.476 -21.157 1.00 82.75 72 VAL A C 1
ATOM 589 O O . VAL A 1 72 ? 17.321 -18.844 -20.159 1.00 82.75 72 VAL A O 1
ATOM 592 N N . LYS A 1 73 ? 17.744 -20.431 -21.705 1.00 77.25 73 LYS A N 1
ATOM 593 C CA . LYS A 1 73 ? 19.092 -20.741 -21.205 1.00 77.25 73 LYS A CA 1
ATOM 594 C C . LYS A 1 73 ? 19.957 -19.472 -21.251 1.00 77.25 73 LYS A C 1
ATOM 596 O O . LYS A 1 73 ? 20.009 -18.836 -22.303 1.00 77.25 73 LYS A O 1
ATOM 601 N N . PRO A 1 74 ? 20.637 -19.102 -20.153 1.00 70.06 74 PRO A N 1
ATOM 602 C CA . PRO A 1 74 ? 21.491 -17.926 -20.148 1.00 70.06 74 PRO A CA 1
ATOM 603 C C . PRO A 1 74 ? 22.663 -18.135 -21.111 1.00 70.06 74 PRO A C 1
ATOM 605 O O . PRO A 1 74 ? 23.374 -19.139 -21.021 1.00 70.06 74 PRO A O 1
ATOM 608 N N . GLU A 1 75 ? 22.878 -17.187 -22.022 1.00 71.88 75 GLU A N 1
ATOM 609 C CA . GLU A 1 75 ? 24.129 -17.119 -22.774 1.00 71.88 75 GLU A CA 1
ATOM 610 C C . GLU A 1 75 ? 25.288 -16.902 -21.791 1.00 71.88 75 GLU A C 1
ATOM 612 O O . GLU A 1 75 ? 25.181 -16.132 -20.830 1.00 71.88 75 GLU A O 1
ATOM 617 N N . ARG A 1 76 ? 26.390 -17.636 -21.991 1.00 63.78 76 ARG A N 1
ATOM 618 C CA . ARG A 1 76 ? 27.609 -17.510 -21.183 1.00 63.78 76 ARG A CA 1
ATOM 619 C C . ARG A 1 76 ? 28.201 -16.117 -21.389 1.00 63.78 76 ARG A C 1
ATOM 621 O O . ARG A 1 76 ? 28.904 -15.875 -22.358 1.00 63.78 76 ARG A O 1
ATOM 628 N N . THR A 1 77 ? 27.912 -15.219 -20.464 1.00 59.06 77 THR A N 1
ATOM 629 C CA . THR A 1 77 ? 28.524 -13.890 -20.350 1.00 59.06 77 THR A CA 1
ATOM 630 C C . THR A 1 77 ? 29.617 -13.900 -19.283 1.00 59.06 77 THR A C 1
ATOM 632 O O . THR A 1 77 ? 29.429 -14.537 -18.242 1.00 59.06 77 THR A O 1
ATOM 635 N N . ASP A 1 78 ? 30.699 -13.163 -19.525 1.00 58.16 78 ASP A N 1
ATOM 636 C CA . ASP A 1 78 ? 31.912 -13.104 -18.703 1.00 58.16 78 ASP A CA 1
ATOM 637 C C . ASP A 1 78 ? 31.684 -12.771 -17.215 1.00 58.16 78 ASP A C 1
ATOM 639 O O . ASP A 1 78 ? 30.772 -12.043 -16.815 1.00 58.16 78 ASP A O 1
ATOM 643 N N . SER A 1 79 ? 32.557 -13.329 -16.374 1.00 59.44 79 SER A N 1
ATOM 644 C CA . SER A 1 79 ? 32.449 -13.432 -14.910 1.00 59.44 79 SER A CA 1
ATOM 645 C C . SER A 1 79 ? 32.470 -12.109 -14.132 1.00 59.44 79 SER A C 1
ATOM 647 O O . SER A 1 79 ? 32.149 -12.096 -12.943 1.00 59.44 79 SER A O 1
ATOM 649 N N . THR A 1 80 ? 32.823 -10.990 -14.764 1.00 57.16 80 THR A N 1
ATOM 650 C CA . THR A 1 80 ? 33.032 -9.695 -14.092 1.00 57.16 80 THR A CA 1
ATOM 651 C C . THR A 1 80 ? 31.724 -8.947 -13.778 1.00 57.16 80 THR A C 1
ATOM 653 O O . THR A 1 80 ? 31.713 -8.067 -12.923 1.00 57.16 80 THR A O 1
ATOM 656 N N . GLU A 1 81 ? 30.593 -9.332 -14.384 1.00 68.81 81 GLU A N 1
ATOM 657 C CA . GLU A 1 81 ? 29.266 -8.724 -14.145 1.00 68.81 81 GLU A CA 1
ATOM 658 C C . GLU A 1 81 ? 28.426 -9.414 -13.047 1.00 68.81 81 GLU A C 1
ATOM 660 O O . GLU A 1 81 ? 27.249 -9.090 -12.844 1.00 68.81 81 GLU A O 1
ATOM 665 N N . GLY A 1 82 ? 29.001 -10.387 -12.332 1.00 79.31 82 GLY A N 1
ATOM 666 C CA . GLY A 1 82 ? 28.253 -11.270 -11.431 1.00 79.31 82 GLY A CA 1
ATOM 667 C C . GLY A 1 82 ? 27.479 -10.544 -10.323 1.00 79.31 82 GLY A C 1
ATOM 668 O O . GLY A 1 82 ? 26.303 -10.831 -10.104 1.00 79.31 82 GLY A O 1
ATOM 669 N N . SER A 1 83 ? 28.093 -9.567 -9.649 1.00 83.88 83 SER A N 1
ATOM 670 C CA . SER A 1 83 ? 27.481 -8.882 -8.497 1.00 83.88 83 SER A CA 1
ATOM 671 C C . SER A 1 83 ? 26.289 -8.001 -8.888 1.00 83.88 83 SER A C 1
ATOM 673 O O . SER A 1 83 ? 25.227 -8.081 -8.270 1.00 83.88 83 SER A O 1
ATOM 675 N N . VAL A 1 84 ? 26.419 -7.207 -9.955 1.00 84.44 84 VAL A N 1
ATOM 676 C CA . VAL A 1 84 ? 25.342 -6.334 -10.458 1.00 84.44 84 VAL A CA 1
ATOM 677 C C . VAL A 1 84 ? 24.149 -7.162 -10.935 1.00 84.44 84 VAL A C 1
ATOM 679 O O . VAL A 1 84 ? 22.998 -6.793 -10.692 1.00 84.44 84 VAL A O 1
ATOM 682 N N . ARG A 1 85 ? 24.403 -8.315 -11.565 1.00 84.75 85 ARG A N 1
ATOM 683 C CA . ARG A 1 85 ? 23.353 -9.250 -11.987 1.00 84.75 85 ARG A CA 1
ATOM 684 C C . ARG A 1 85 ? 22.557 -9.793 -10.806 1.00 84.75 85 ARG A C 1
ATOM 686 O O . ARG A 1 85 ? 21.331 -9.830 -10.875 1.00 84.75 85 ARG A O 1
ATOM 693 N N . VAL A 1 86 ? 23.242 -10.176 -9.730 1.00 88.31 86 VAL A N 1
ATOM 694 C CA . VAL A 1 86 ? 22.602 -10.671 -8.506 1.00 88.31 86 VAL A CA 1
ATOM 695 C C . VAL A 1 86 ? 21.709 -9.592 -7.893 1.00 88.31 86 VAL A C 1
ATOM 697 O O . VAL A 1 86 ? 20.541 -9.859 -7.619 1.00 88.31 86 VAL A O 1
ATOM 700 N N . VAL A 1 87 ? 22.202 -8.354 -7.761 1.00 90.44 87 VAL A N 1
ATOM 701 C CA . VAL A 1 87 ? 21.399 -7.231 -7.241 1.00 90.44 87 VAL A CA 1
ATOM 702 C C . VAL A 1 87 ? 20.168 -6.978 -8.113 1.00 90.44 87 VAL A C 1
ATOM 704 O O . VAL A 1 87 ? 19.064 -6.874 -7.585 1.00 90.44 87 VAL A O 1
ATOM 707 N N . ARG A 1 88 ? 20.318 -6.940 -9.444 1.00 88.31 88 ARG A N 1
ATOM 708 C CA . ARG A 1 88 ? 19.182 -6.790 -10.373 1.00 88.31 88 ARG A CA 1
ATOM 709 C C . ARG A 1 88 ? 18.153 -7.900 -10.211 1.00 88.31 88 ARG A C 1
ATOM 711 O O . ARG A 1 88 ? 16.961 -7.616 -10.197 1.00 88.31 88 ARG A O 1
ATOM 718 N N . PHE A 1 89 ? 18.598 -9.146 -10.069 1.00 90.31 89 PHE A N 1
ATOM 719 C CA . PHE A 1 89 ? 17.698 -10.273 -9.854 1.00 90.31 89 PHE A CA 1
ATOM 720 C C . PHE A 1 89 ? 16.930 -10.140 -8.533 1.00 90.31 89 PHE A C 1
ATOM 722 O O . PHE A 1 89 ? 15.710 -10.278 -8.528 1.00 90.31 89 PHE A O 1
ATOM 729 N N . PHE A 1 90 ? 17.602 -9.788 -7.433 1.00 92.19 90 PHE A N 1
ATOM 730 C CA . PHE A 1 90 ? 16.929 -9.542 -6.153 1.00 92.19 90 PHE A CA 1
ATOM 731 C C . PHE A 1 90 ? 15.926 -8.390 -6.231 1.00 92.19 90 PHE A C 1
ATOM 733 O O . PHE A 1 90 ? 14.801 -8.530 -5.753 1.00 92.19 90 PHE A O 1
ATOM 740 N N . MET A 1 91 ? 16.296 -7.278 -6.872 1.00 91.44 91 MET A N 1
ATOM 741 C CA . MET A 1 91 ? 15.377 -6.160 -7.090 1.00 91.44 91 MET A CA 1
ATOM 742 C C . MET A 1 91 ? 14.171 -6.583 -7.928 1.00 91.44 91 MET A C 1
ATOM 744 O O . MET A 1 91 ? 13.047 -6.240 -7.579 1.00 91.44 91 MET A O 1
ATOM 748 N N . LEU A 1 92 ? 14.374 -7.386 -8.976 1.00 91.69 92 LEU A N 1
ATOM 749 C CA . LEU A 1 92 ? 13.298 -7.921 -9.805 1.00 91.69 92 LEU A CA 1
ATOM 750 C C . LEU A 1 92 ? 12.355 -8.830 -9.007 1.00 91.69 92 LEU A C 1
ATOM 752 O O . LEU A 1 92 ? 11.138 -8.687 -9.118 1.00 91.69 92 LEU A O 1
ATOM 756 N N . VAL A 1 93 ? 12.894 -9.725 -8.173 1.00 93.94 93 VAL A N 1
ATOM 757 C CA . VAL A 1 93 ? 12.105 -10.581 -7.272 1.00 93.94 93 VAL A CA 1
ATOM 758 C C . VAL A 1 93 ? 11.282 -9.724 -6.310 1.00 93.94 93 VAL A C 1
ATOM 760 O O . VAL A 1 93 ? 10.070 -9.910 -6.216 1.00 93.94 93 VAL A O 1
ATOM 763 N N . LEU A 1 94 ? 11.904 -8.743 -5.648 1.00 93.50 94 LEU A N 1
ATOM 764 C CA . LEU A 1 94 ? 11.216 -7.838 -4.723 1.00 93.50 94 LEU A CA 1
ATOM 765 C C . LEU A 1 94 ? 10.120 -7.033 -5.430 1.00 93.50 94 LEU A C 1
ATOM 767 O O . LEU A 1 94 ? 8.978 -7.033 -4.980 1.00 93.50 94 LEU A O 1
ATOM 771 N N . SER A 1 95 ? 10.425 -6.399 -6.564 1.00 90.94 95 SER A N 1
ATOM 772 C CA . SER A 1 95 ? 9.454 -5.630 -7.353 1.00 9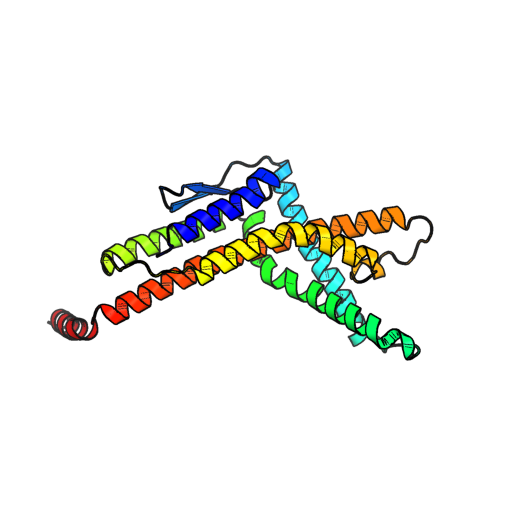0.94 95 SER A CA 1
ATOM 773 C C . SER A 1 95 ? 8.315 -6.484 -7.915 1.00 90.94 95 SER A C 1
ATOM 775 O O . SER A 1 95 ? 7.232 -5.955 -8.163 1.00 90.94 95 SER A O 1
ATOM 777 N N . THR A 1 96 ? 8.532 -7.787 -8.102 1.00 93.81 96 THR A N 1
ATOM 778 C CA . THR A 1 96 ? 7.504 -8.716 -8.586 1.00 93.81 96 THR A CA 1
ATOM 779 C C . THR A 1 96 ? 6.617 -9.222 -7.455 1.00 93.81 96 THR A C 1
ATOM 781 O O . THR A 1 96 ? 5.403 -9.253 -7.618 1.00 93.81 96 THR A O 1
ATOM 784 N N . LEU A 1 97 ? 7.193 -9.615 -6.316 1.00 94.94 97 LEU A N 1
ATOM 785 C CA . LEU A 1 97 ? 6.462 -10.301 -5.244 1.00 94.94 97 LEU A CA 1
ATOM 786 C C . LEU A 1 97 ? 5.885 -9.351 -4.191 1.00 94.94 97 LEU A C 1
ATOM 788 O O . LEU A 1 97 ? 4.848 -9.650 -3.603 1.00 94.94 97 LEU A O 1
ATOM 792 N N . PHE A 1 98 ? 6.524 -8.204 -3.953 1.00 94.75 98 PHE A N 1
ATOM 793 C CA . PHE A 1 98 ? 6.100 -7.286 -2.898 1.00 94.75 98 PHE A CA 1
ATOM 794 C C . PHE A 1 98 ? 4.783 -6.557 -3.223 1.00 94.75 98 PHE A C 1
ATOM 796 O O . PHE A 1 98 ? 3.876 -6.612 -2.393 1.00 94.75 98 PHE A O 1
ATOM 803 N N . PRO A 1 99 ? 4.588 -5.929 -4.404 1.00 96.00 99 PRO A N 1
ATOM 804 C CA . PRO A 1 99 ? 3.317 -5.270 -4.717 1.00 96.00 99 PRO A CA 1
ATOM 805 C C . PRO A 1 99 ? 2.072 -6.178 -4.651 1.00 96.00 99 PRO A C 1
ATOM 807 O O . PRO A 1 99 ? 1.084 -5.751 -4.046 1.00 96.00 99 PRO A O 1
ATOM 810 N N . PRO A 1 100 ? 2.070 -7.419 -5.194 1.00 96.12 100 PRO A N 1
ATOM 811 C CA . PRO A 1 100 ? 0.892 -8.280 -5.120 1.00 96.12 100 PRO A CA 1
ATOM 812 C C . PRO A 1 100 ? 0.456 -8.646 -3.701 1.00 96.12 100 PRO A C 1
ATOM 814 O O . PRO A 1 100 ? -0.743 -8.828 -3.492 1.00 96.12 100 PRO A O 1
ATOM 817 N N . ALA A 1 101 ? 1.359 -8.642 -2.713 1.00 96.56 101 ALA A N 1
ATOM 818 C CA . ALA A 1 101 ? 0.990 -8.832 -1.307 1.00 96.56 101 ALA A CA 1
ATOM 819 C C . ALA A 1 101 ? 0.009 -7.758 -0.790 1.00 96.56 101 ALA A C 1
ATOM 821 O O . ALA A 1 101 ? -0.751 -8.013 0.142 1.00 96.56 101 ALA A O 1
ATOM 822 N N . PHE A 1 102 ? -0.021 -6.577 -1.420 1.00 97.19 102 PHE A N 1
ATOM 823 C CA . PHE A 1 102 ? -0.886 -5.456 -1.040 1.00 97.19 102 PHE A CA 1
ATOM 824 C C . PHE A 1 102 ? -1.949 -5.110 -2.090 1.00 97.19 102 PHE A C 1
ATOM 826 O O . PHE A 1 102 ? -2.735 -4.182 -1.878 1.00 97.19 102 PHE A O 1
ATOM 833 N N . LEU A 1 103 ? -2.029 -5.851 -3.204 1.00 96.00 103 LEU A N 1
ATOM 834 C CA . LEU A 1 103 ? -2.991 -5.576 -4.279 1.00 96.00 103 LEU A CA 1
ATOM 835 C C . LEU A 1 103 ? -4.440 -5.646 -3.797 1.00 96.00 103 LEU A C 1
ATOM 837 O O . LEU A 1 103 ? -5.238 -4.798 -4.183 1.00 96.00 103 LEU A O 1
ATOM 841 N N . ALA A 1 104 ? -4.776 -6.600 -2.925 1.00 96.38 104 ALA A N 1
ATOM 842 C CA . ALA A 1 104 ? -6.123 -6.712 -2.367 1.00 96.38 104 ALA A CA 1
ATOM 843 C C . ALA A 1 104 ? -6.524 -5.451 -1.582 1.00 96.38 104 ALA A C 1
ATOM 845 O O . ALA A 1 104 ? -7.635 -4.945 -1.738 1.00 96.38 104 ALA A O 1
ATOM 846 N N . MET A 1 105 ? -5.599 -4.893 -0.793 1.00 96.56 105 MET A N 1
ATOM 847 C CA . MET A 1 105 ? -5.846 -3.660 -0.043 1.00 96.56 105 MET A CA 1
ATOM 848 C C . MET A 1 105 ? -5.897 -2.436 -0.968 1.00 96.56 105 MET A C 1
ATOM 850 O O . MET A 1 105 ? -6.781 -1.593 -0.818 1.00 96.56 105 MET A O 1
ATOM 854 N N . SER A 1 106 ? -5.015 -2.348 -1.972 1.00 96.94 106 SER A N 1
ATOM 855 C CA . SER A 1 106 ? -5.096 -1.287 -2.989 1.00 96.94 106 SER A CA 1
ATOM 856 C C . SER A 1 106 ? -6.433 -1.331 -3.740 1.00 96.94 106 SER A C 1
ATOM 858 O O . SER A 1 106 ? -7.095 -0.303 -3.897 1.00 96.94 106 SER A O 1
ATOM 860 N N . TYR A 1 107 ? -6.879 -2.530 -4.123 1.00 97.25 107 TYR A N 1
ATOM 861 C CA . TYR A 1 107 ? -8.171 -2.755 -4.759 1.00 97.25 107 TYR A CA 1
ATOM 862 C C . TYR A 1 107 ? -9.324 -2.297 -3.865 1.00 97.25 107 TYR A C 1
ATOM 864 O O . TYR A 1 107 ? -10.163 -1.517 -4.317 1.00 97.25 107 TYR A O 1
ATOM 872 N N . ALA A 1 108 ? -9.337 -2.707 -2.593 1.00 96.69 108 ALA A N 1
ATOM 873 C CA . ALA A 1 108 ? -10.378 -2.315 -1.649 1.00 96.69 108 ALA A CA 1
ATOM 874 C C . ALA A 1 108 ? -10.474 -0.787 -1.506 1.00 96.69 108 ALA A C 1
ATOM 876 O O . ALA A 1 108 ? -11.566 -0.226 -1.540 1.00 96.69 108 ALA A O 1
ATOM 877 N N . ILE A 1 109 ? -9.333 -0.097 -1.429 1.00 95.62 109 ILE A N 1
ATOM 878 C CA . ILE A 1 109 ? -9.274 1.367 -1.331 1.00 95.62 109 ILE A CA 1
ATOM 879 C C . ILE A 1 109 ? -9.775 2.051 -2.614 1.00 95.62 109 ILE A C 1
ATOM 881 O O . ILE A 1 109 ? -10.468 3.066 -2.538 1.00 95.62 109 ILE A O 1
ATOM 885 N N . SER A 1 110 ? -9.410 1.540 -3.791 1.00 96.38 110 SER A N 1
ATOM 886 C CA . SER A 1 110 ? -9.653 2.227 -5.069 1.00 96.38 110 SER A CA 1
ATOM 887 C C . SER A 1 110 ? -10.994 1.872 -5.726 1.00 96.38 110 SER A C 1
ATOM 889 O O . SER A 1 110 ? -11.608 2.723 -6.378 1.00 96.38 110 SER A O 1
ATOM 891 N N . PHE A 1 111 ? -11.458 0.628 -5.590 1.00 97.00 111 PHE A N 1
ATOM 892 C CA . PHE A 1 111 ? -12.655 0.118 -6.268 1.00 97.00 111 PHE A CA 1
ATOM 893 C C . PHE A 1 111 ? -13.859 -0.011 -5.343 1.00 97.00 111 PHE A C 1
ATOM 895 O O . PHE A 1 111 ? -14.971 0.272 -5.786 1.00 97.00 111 PHE A O 1
ATOM 902 N N . THR A 1 112 ? -13.648 -0.378 -4.079 1.00 96.94 112 THR A N 1
ATOM 903 C CA . THR A 1 112 ? -14.730 -0.627 -3.116 1.00 96.94 112 THR A CA 1
ATOM 904 C C . THR A 1 112 ? -14.491 0.100 -1.785 1.00 96.94 112 THR A C 1
ATOM 906 O O . THR A 1 112 ? -14.481 -0.542 -0.732 1.00 96.94 112 THR A O 1
ATOM 909 N N . PRO A 1 113 ? -14.289 1.434 -1.784 1.00 95.88 113 PRO A N 1
ATOM 910 C CA . PRO A 1 113 ? -13.903 2.161 -0.572 1.00 95.88 113 PRO A CA 1
ATOM 911 C C . PRO A 1 113 ? -14.966 2.095 0.537 1.00 95.88 113 PRO A C 1
ATOM 913 O O . PRO A 1 113 ? -14.635 2.182 1.715 1.00 95.88 113 PRO A O 1
ATOM 916 N N . GLU A 1 114 ? -16.233 1.886 0.177 1.00 96.88 114 GLU A N 1
ATOM 917 C CA . GLU A 1 114 ? -17.342 1.653 1.112 1.00 96.88 114 GLU A CA 1
ATOM 918 C C . GLU A 1 114 ? -17.099 0.418 1.993 1.00 96.88 114 GLU A C 1
ATOM 920 O O . GLU A 1 114 ? -17.349 0.453 3.195 1.00 96.88 114 GLU A O 1
ATOM 925 N N . VAL A 1 115 ? -16.521 -0.648 1.427 1.00 95.12 115 VAL A N 1
ATOM 926 C CA . VAL A 1 115 ? -16.200 -1.881 2.161 1.00 95.12 115 VAL A CA 1
ATOM 927 C C . VAL A 1 115 ? -15.145 -1.616 3.234 1.00 95.12 115 VAL A C 1
ATOM 929 O O . VAL A 1 115 ? -15.264 -2.123 4.345 1.00 95.12 115 VAL A O 1
ATOM 932 N N . ALA A 1 116 ? -14.144 -0.777 2.949 1.00 94.06 116 ALA A N 1
ATOM 933 C CA . ALA A 1 116 ? -13.128 -0.410 3.936 1.00 94.06 116 ALA A CA 1
ATOM 934 C C . ALA A 1 116 ? -13.739 0.332 5.138 1.00 94.06 116 ALA A C 1
ATOM 936 O O . ALA A 1 116 ? -13.366 0.068 6.280 1.00 94.06 116 ALA A O 1
ATOM 937 N N . VAL A 1 117 ? -14.714 1.215 4.890 1.00 95.81 117 VAL A N 1
ATOM 938 C CA . VAL A 1 117 ? -15.466 1.909 5.947 1.00 95.81 117 VAL A CA 1
ATOM 939 C C . VAL A 1 117 ? -16.253 0.924 6.804 1.00 95.81 117 VAL A C 1
ATOM 941 O O . VAL A 1 117 ? -16.159 0.982 8.029 1.00 95.81 117 VAL A O 1
ATOM 944 N N . ILE A 1 118 ? -16.973 -0.007 6.172 1.00 96.12 118 ILE A N 1
ATOM 945 C CA . ILE A 1 118 ? -17.742 -1.038 6.879 1.00 96.12 118 ILE A CA 1
ATOM 946 C C . ILE A 1 118 ? -16.818 -1.869 7.772 1.00 96.12 118 ILE A C 1
ATOM 948 O O . ILE A 1 118 ? -17.074 -1.975 8.965 1.00 96.12 118 ILE A O 1
ATOM 952 N N . ILE A 1 119 ? -15.710 -2.391 7.234 1.00 93.50 119 ILE A N 1
ATOM 953 C CA . ILE A 1 119 ? -14.771 -3.230 7.994 1.00 93.50 119 ILE A CA 1
ATOM 954 C C . ILE A 1 119 ? -14.244 -2.490 9.228 1.00 93.50 119 ILE A C 1
ATOM 956 O O . ILE A 1 119 ? -14.301 -3.022 10.335 1.00 93.50 119 ILE A O 1
ATOM 960 N N . ILE A 1 120 ? -13.750 -1.260 9.062 1.00 94.25 120 ILE A N 1
ATOM 961 C CA . ILE A 1 120 ? -13.148 -0.506 10.170 1.00 94.25 120 ILE A CA 1
ATOM 962 C C . ILE A 1 120 ? -14.180 -0.160 11.243 1.00 94.25 120 ILE A C 1
ATOM 964 O O . ILE A 1 120 ? -13.898 -0.310 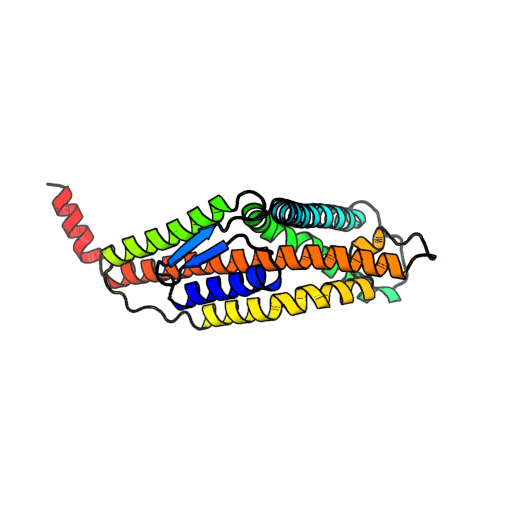12.434 1.00 94.25 120 ILE A O 1
ATOM 968 N N . ASN A 1 121 ? -15.384 0.237 10.834 1.00 95.62 121 ASN A N 1
ATOM 969 C CA . ASN A 1 121 ? -16.456 0.559 11.771 1.00 95.62 121 ASN A CA 1
ATOM 970 C C . ASN A 1 121 ? -16.982 -0.695 12.484 1.00 95.62 121 ASN A C 1
ATOM 972 O O . ASN A 1 121 ? -17.227 -0.640 13.685 1.00 95.62 121 ASN A O 1
ATOM 976 N N . CYS A 1 122 ? -17.063 -1.845 11.805 1.00 94.38 122 CYS A N 1
ATOM 977 C CA . CYS A 1 122 ? -17.396 -3.121 12.441 1.00 94.38 122 CYS A CA 1
ATOM 978 C C . CYS A 1 122 ? -16.351 -3.528 13.487 1.00 94.38 122 CYS A C 1
ATOM 980 O O . CYS A 1 122 ? -16.723 -3.988 14.562 1.00 94.38 122 CYS A O 1
ATOM 982 N N . ILE A 1 123 ? -15.052 -3.321 13.229 1.00 91.94 123 ILE A N 1
ATOM 983 C CA . ILE A 1 123 ? -14.011 -3.577 14.241 1.00 91.94 123 ILE A CA 1
ATOM 984 C C . ILE A 1 123 ? -14.208 -2.643 15.445 1.00 91.94 123 ILE A C 1
ATOM 986 O O . ILE A 1 123 ? -14.098 -3.085 16.588 1.00 91.94 123 ILE A O 1
ATOM 990 N N . ALA A 1 124 ? -14.515 -1.364 15.215 1.00 92.00 124 ALA A N 1
ATOM 991 C CA . ALA A 1 124 ? -14.781 -0.404 16.287 1.00 92.00 124 ALA A CA 1
ATOM 992 C C . ALA A 1 124 ? -16.003 -0.800 17.137 1.00 92.00 124 ALA A C 1
ATOM 994 O O . ALA A 1 124 ? -15.935 -0.769 18.368 1.00 92.00 124 ALA A O 1
ATOM 995 N N . GLN A 1 125 ? -17.091 -1.221 16.487 1.00 92.56 125 GLN A N 1
ATOM 996 C CA . GLN A 1 125 ? -18.300 -1.713 17.145 1.00 92.56 125 GLN A CA 1
ATOM 997 C C . GLN A 1 125 ? -18.018 -2.986 17.949 1.00 92.56 125 GLN A C 1
ATOM 999 O O . GLN A 1 125 ? -18.328 -3.044 19.135 1.00 92.56 125 GLN A O 1
ATOM 1004 N N . PHE A 1 126 ? -17.346 -3.968 17.348 1.00 89.75 126 PHE A N 1
ATOM 1005 C CA . PHE A 1 126 ? -16.968 -5.208 18.023 1.00 89.75 126 PHE A CA 1
ATOM 1006 C C . PHE A 1 126 ? -16.125 -4.946 19.278 1.00 89.75 126 PHE A C 1
ATOM 1008 O O . PHE A 1 126 ? -16.347 -5.539 20.336 1.00 89.75 126 PHE A O 1
ATOM 1015 N N . GLN A 1 127 ? -15.174 -4.011 19.195 1.00 88.00 127 GLN A N 1
ATOM 1016 C CA . GLN A 1 127 ? -14.405 -3.583 20.359 1.00 88.00 127 GLN A CA 1
ATOM 1017 C C . GLN A 1 127 ? -15.307 -3.008 21.452 1.00 88.00 127 GLN A C 1
ATOM 1019 O O . GLN A 1 127 ? -15.089 -3.327 22.619 1.00 88.00 127 GLN A O 1
ATOM 1024 N N . HIS A 1 128 ? -16.268 -2.150 21.086 1.00 88.75 128 HIS A N 1
ATOM 1025 C CA . HIS A 1 128 ? -17.218 -1.533 22.011 1.00 88.75 128 HIS A CA 1
ATOM 1026 C C . HIS A 1 128 ? -18.044 -2.585 22.755 1.00 88.75 128 HIS A C 1
ATOM 1028 O O . HIS A 1 128 ? -18.001 -2.621 23.982 1.00 88.75 128 HIS A O 1
ATOM 1034 N N . GLU A 1 129 ? -18.706 -3.478 22.021 1.00 88.31 129 GLU A N 1
ATOM 1035 C CA . GLU A 1 129 ? -19.520 -4.567 22.580 1.00 88.31 129 GLU A CA 1
ATOM 1036 C C . GLU A 1 129 ? -18.691 -5.471 23.500 1.00 88.31 129 GLU A C 1
ATOM 1038 O O . GLU A 1 129 ? -19.104 -5.820 24.605 1.00 88.31 129 GLU A O 1
ATOM 1043 N N . THR A 1 130 ? -17.455 -5.787 23.107 1.00 84.94 130 THR A N 1
ATOM 1044 C CA . THR A 1 130 ? -16.602 -6.643 23.938 1.00 84.94 130 THR A CA 1
ATOM 1045 C C . THR A 1 130 ? -16.166 -5.960 25.240 1.00 84.94 130 THR A C 1
ATOM 1047 O O . THR A 1 130 ? -15.992 -6.619 26.265 1.00 84.94 130 THR A O 1
ATOM 1050 N N . LYS A 1 131 ? -16.007 -4.634 25.245 1.00 85.00 131 LYS A N 1
ATOM 1051 C CA . LYS A 1 131 ? -15.697 -3.886 26.474 1.00 85.00 131 LYS A CA 1
ATOM 1052 C C . LYS A 1 131 ? -16.856 -3.902 27.461 1.00 85.00 131 LYS A C 1
ATOM 1054 O O . LYS A 1 131 ? -16.608 -3.944 28.661 1.00 85.00 131 LYS A O 1
ATOM 1059 N N . GLU A 1 132 ? -18.096 -3.875 26.982 1.00 85.12 132 GLU A N 1
ATOM 1060 C CA . GLU A 1 132 ? -19.261 -4.037 27.857 1.00 85.12 132 GLU A CA 1
ATOM 1061 C C . GLU A 1 132 ? -19.261 -5.418 28.520 1.00 85.12 132 GLU A C 1
ATOM 1063 O O . GLU A 1 132 ? -19.562 -5.527 29.706 1.00 85.12 132 GLU A O 1
ATOM 1068 N N . LEU A 1 133 ? -18.831 -6.453 27.790 1.00 81.25 133 LEU A N 1
ATOM 1069 C CA . LEU A 1 133 ? -18.805 -7.828 28.287 1.00 81.25 133 LEU A CA 1
ATOM 1070 C C . LEU A 1 133 ? -17.698 -8.093 29.323 1.00 81.25 133 LEU A C 1
ATOM 1072 O O . LEU A 1 133 ? -17.939 -8.774 30.316 1.00 81.25 133 LEU A O 1
ATOM 1076 N N . ILE A 1 134 ? -16.481 -7.583 29.095 1.00 80.69 134 ILE A N 1
ATOM 1077 C CA . ILE A 1 134 ? -15.310 -7.872 29.949 1.00 80.69 134 ILE A CA 1
ATOM 1078 C C . ILE A 1 134 ? -15.079 -6.776 31.016 1.00 80.69 134 ILE A C 1
ATOM 1080 O O . ILE A 1 134 ? -14.212 -6.888 31.884 1.00 80.69 134 ILE A O 1
ATOM 1084 N N . GLY A 1 135 ? -15.874 -5.704 30.991 1.00 77.12 135 GLY A N 1
ATOM 1085 C CA . GLY A 1 135 ? -15.729 -4.559 31.884 1.00 77.12 135 GLY A CA 1
ATOM 1086 C C . GLY A 1 135 ? -14.529 -3.669 31.540 1.00 77.12 135 GLY A C 1
ATOM 1087 O O . GLY A 1 135 ? -13.898 -3.769 30.484 1.00 77.12 135 GLY A O 1
ATOM 1088 N N . THR A 1 136 ? -14.202 -2.735 32.435 1.00 70.69 136 THR A N 1
ATOM 1089 C CA . THR A 1 136 ? -13.089 -1.792 32.244 1.00 70.69 136 THR A CA 1
ATOM 1090 C C . THR A 1 136 ? -11.737 -2.468 32.461 1.00 70.69 136 THR A C 1
ATOM 1092 O O . THR A 1 136 ? -11.113 -2.326 33.513 1.00 70.69 136 THR A O 1
ATOM 1095 N N . LEU A 1 137 ? -11.254 -3.179 31.444 1.00 67.25 137 LEU A N 1
ATOM 1096 C CA . LEU A 1 137 ? -9.858 -3.593 31.367 1.00 67.25 137 LEU A CA 1
ATOM 1097 C C . LEU A 1 137 ? -8.939 -2.375 31.291 1.00 67.25 137 LEU A C 1
ATOM 1099 O O . LEU A 1 137 ? -9.200 -1.402 30.577 1.00 67.25 137 LEU A O 1
ATOM 1103 N N . LYS A 1 138 ? -7.823 -2.456 32.017 1.00 71.81 138 LYS A N 1
ATOM 1104 C CA . LYS A 1 138 ? -6.730 -1.498 31.890 1.00 71.81 138 LYS A CA 1
ATOM 1105 C C . LYS A 1 138 ? -6.195 -1.587 30.462 1.00 71.81 138 LYS A C 1
ATOM 1107 O O . LYS A 1 138 ? -5.786 -2.662 30.032 1.00 71.81 138 LYS A O 1
ATOM 1112 N N . ALA A 1 139 ? -6.218 -0.468 29.742 1.00 68.88 139 ALA A N 1
ATOM 1113 C CA . ALA A 1 139 ? -5.700 -0.408 28.382 1.00 68.88 139 ALA A CA 1
ATOM 1114 C C . ALA A 1 139 ? -4.236 -0.863 28.367 1.00 68.88 139 ALA A C 1
ATOM 1116 O O . ALA A 1 139 ? -3.416 -0.353 29.138 1.00 68.88 139 ALA A O 1
ATOM 1117 N N . GLN A 1 140 ? -3.921 -1.825 27.503 1.00 76.06 140 GLN A N 1
ATOM 1118 C CA . GLN A 1 140 ? -2.543 -2.230 27.290 1.00 76.06 140 GLN A CA 1
ATOM 1119 C C . GLN A 1 140 ? -1.771 -1.128 26.578 1.00 76.06 140 GLN A C 1
ATOM 1121 O O . GLN A 1 140 ? -2.294 -0.416 25.717 1.00 76.06 140 GLN A O 1
ATOM 1126 N N . ASN A 1 141 ? -0.504 -0.988 26.955 1.00 80.12 141 ASN A N 1
ATOM 1127 C CA . ASN A 1 141 ? 0.373 -0.028 26.319 1.00 80.12 141 ASN A CA 1
ATOM 1128 C C . ASN A 1 141 ? 0.962 -0.641 25.044 1.00 80.12 141 ASN A C 1
ATOM 1130 O O . ASN A 1 141 ? 1.941 -1.381 25.095 1.00 80.12 141 ASN A O 1
ATOM 1134 N N . TYR A 1 142 ? 0.377 -0.304 23.897 1.00 85.88 142 TYR A N 1
ATOM 1135 C CA . TYR A 1 142 ? 0.844 -0.731 22.577 1.00 85.88 142 TYR A CA 1
ATOM 1136 C C . TYR A 1 142 ? 1.953 0.177 22.017 1.00 85.88 142 TYR A C 1
ATOM 1138 O O . TYR A 1 142 ? 2.066 0.351 20.808 1.00 85.88 142 TYR A O 1
ATOM 1146 N N . PHE A 1 143 ? 2.804 0.747 22.875 1.00 88.69 143 PHE A N 1
ATOM 1147 C CA . PHE A 1 143 ? 3.818 1.731 22.482 1.00 88.69 143 PHE A CA 1
ATOM 1148 C C . PHE A 1 143 ? 4.718 1.268 21.326 1.00 88.69 143 PHE A C 1
ATOM 1150 O O . PHE A 1 143 ? 4.913 2.008 20.368 1.00 88.69 143 PHE A O 1
ATOM 1157 N N . ALA A 1 144 ? 5.234 0.034 21.376 1.00 89.19 144 ALA A N 1
ATOM 1158 C CA . ALA A 1 144 ? 6.112 -0.491 20.325 1.00 89.19 144 ALA A CA 1
ATOM 1159 C C . ALA A 1 144 ? 5.396 -0.601 18.966 1.00 89.19 144 ALA A C 1
ATOM 1161 O O . ALA A 1 144 ? 5.962 -0.270 17.926 1.00 89.19 144 ALA A O 1
ATOM 1162 N N . ALA A 1 145 ? 4.133 -1.023 18.991 1.00 88.00 145 ALA A N 1
ATOM 1163 C CA . ALA A 1 145 ? 3.261 -1.109 17.828 1.00 88.00 145 ALA A CA 1
ATOM 1164 C C . ALA A 1 145 ? 2.951 0.275 17.237 1.00 88.00 145 ALA A C 1
ATOM 1166 O O . ALA A 1 145 ? 3.052 0.478 16.026 1.00 88.00 145 ALA A O 1
ATOM 1167 N N . GLU A 1 146 ? 2.613 1.236 18.099 1.00 89.62 146 GLU A N 1
ATOM 1168 C CA . GLU A 1 146 ? 2.343 2.616 17.699 1.00 89.62 146 GLU A CA 1
ATOM 1169 C C . GLU A 1 146 ? 3.592 3.277 17.096 1.00 89.62 146 GLU A C 1
ATOM 1171 O O . GLU A 1 146 ? 3.514 3.885 16.026 1.00 89.62 146 GLU A O 1
ATOM 1176 N N . LEU A 1 147 ? 4.759 3.069 17.715 1.00 91.38 147 LEU A N 1
ATOM 1177 C CA . LEU A 1 147 ? 6.050 3.547 17.221 1.00 91.38 147 LEU A CA 1
ATOM 1178 C C . LEU A 1 147 ? 6.399 2.942 15.854 1.00 91.38 147 LEU A C 1
ATOM 1180 O O . LEU A 1 147 ? 6.843 3.665 14.962 1.00 91.38 147 LEU A O 1
ATOM 1184 N N . ALA A 1 148 ? 6.172 1.639 15.663 1.00 91.00 148 ALA A N 1
ATOM 1185 C CA . ALA A 1 148 ? 6.435 0.963 14.394 1.00 91.00 148 ALA A CA 1
ATOM 1186 C C . ALA A 1 148 ? 5.579 1.537 13.253 1.00 91.00 148 ALA A C 1
ATOM 1188 O O . ALA A 1 148 ? 6.104 1.840 12.179 1.00 91.00 148 ALA A O 1
ATOM 1189 N N . ILE A 1 149 ? 4.280 1.754 13.490 1.00 91.19 149 ILE A N 1
ATOM 1190 C CA . ILE A 1 149 ? 3.385 2.385 12.509 1.00 91.19 149 ILE A CA 1
ATOM 1191 C C . ILE A 1 149 ? 3.823 3.823 12.228 1.00 91.19 149 ILE A C 1
ATOM 1193 O O . ILE A 1 149 ? 3.878 4.231 11.069 1.00 91.19 149 ILE A O 1
ATOM 1197 N N . GLN A 1 150 ? 4.148 4.594 13.265 1.00 92.00 150 GLN A N 1
ATOM 1198 C CA . GLN A 1 150 ? 4.582 5.978 13.108 1.00 92.00 150 GLN A CA 1
ATOM 1199 C C . GLN A 1 150 ? 5.859 6.073 12.261 1.00 92.00 150 GLN A C 1
ATOM 1201 O O . GLN A 1 150 ? 5.928 6.894 11.344 1.00 92.00 150 GLN A O 1
ATOM 1206 N N . LEU A 1 151 ? 6.840 5.205 12.521 1.00 93.50 151 LEU A N 1
ATOM 1207 C CA . LEU A 1 151 ? 8.077 5.130 11.749 1.00 93.50 151 LEU A CA 1
ATOM 1208 C C . LEU A 1 151 ? 7.806 4.712 10.299 1.00 93.50 151 LEU A C 1
ATOM 1210 O O . LEU A 1 151 ? 8.313 5.345 9.376 1.00 93.50 151 LEU A O 1
ATOM 1214 N N . MET A 1 152 ? 6.944 3.715 10.083 1.00 93.81 152 MET A N 1
ATOM 1215 C CA . MET A 1 152 ? 6.533 3.292 8.744 1.00 93.81 152 MET A CA 1
ATOM 1216 C C . MET A 1 152 ? 5.869 4.437 7.961 1.00 93.81 152 MET A C 1
ATOM 1218 O O . MET A 1 152 ? 6.236 4.681 6.815 1.00 93.81 152 MET A O 1
ATOM 1222 N N . ILE A 1 153 ? 4.935 5.174 8.573 1.00 91.56 153 ILE A N 1
ATOM 1223 C CA . ILE A 1 153 ? 4.267 6.333 7.958 1.00 91.56 153 ILE A CA 1
ATOM 1224 C C . ILE A 1 153 ? 5.290 7.418 7.590 1.00 91.56 153 ILE A C 1
ATOM 1226 O O . ILE A 1 153 ? 5.229 7.978 6.494 1.00 91.56 153 ILE A O 1
ATOM 1230 N N . TRP A 1 154 ? 6.239 7.704 8.486 1.00 92.44 154 TRP A N 1
ATOM 1231 C CA . TRP A 1 154 ? 7.252 8.743 8.282 1.00 92.44 154 TRP A CA 1
ATOM 1232 C C . TRP A 1 154 ? 8.215 8.409 7.138 1.00 92.44 154 TRP A C 1
ATOM 1234 O O . TRP A 1 154 ? 8.555 9.273 6.331 1.00 92.44 154 TRP A O 1
ATOM 1244 N N . VAL A 1 155 ? 8.607 7.140 7.037 1.00 93.75 155 VAL A N 1
ATOM 1245 C CA . VAL A 1 155 ? 9.563 6.642 6.043 1.00 93.75 155 VAL A CA 1
ATOM 1246 C C . VAL A 1 155 ? 8.912 6.399 4.674 1.00 93.75 155 VAL A C 1
ATOM 1248 O O . VAL A 1 155 ? 9.566 6.545 3.639 1.00 93.75 155 VAL A O 1
ATOM 1251 N N . ALA A 1 156 ? 7.619 6.073 4.637 1.00 93.00 156 ALA A N 1
ATOM 1252 C CA . ALA A 1 156 ? 6.949 5.644 3.414 1.00 93.00 156 ALA A CA 1
ATOM 1253 C C . ALA A 1 156 ? 6.972 6.678 2.287 1.00 93.00 156 ALA A C 1
ATOM 1255 O O . ALA A 1 156 ? 7.245 6.313 1.145 1.00 93.00 156 ALA A O 1
ATOM 1256 N N . ILE A 1 157 ? 6.716 7.959 2.573 1.00 90.25 157 ILE A N 1
ATOM 1257 C CA . ILE A 1 157 ? 6.736 8.997 1.532 1.00 90.25 157 ILE A CA 1
ATOM 1258 C C . ILE A 1 157 ? 8.153 9.223 0.987 1.00 90.25 157 ILE A C 1
ATOM 1260 O O . ILE A 1 157 ? 8.329 9.068 -0.222 1.00 90.25 157 ILE A O 1
ATOM 1264 N N . PRO A 1 158 ? 9.171 9.544 1.812 1.00 93.94 158 PRO A N 1
ATOM 1265 C CA . PRO A 1 158 ? 10.530 9.762 1.319 1.00 93.94 158 PRO A CA 1
ATOM 1266 C C . PRO A 1 158 ? 11.054 8.596 0.479 1.00 93.94 158 PRO A C 1
ATOM 1268 O O . PRO A 1 158 ? 11.631 8.822 -0.586 1.00 93.94 158 PRO A O 1
ATOM 1271 N N . ILE A 1 159 ? 10.799 7.354 0.904 1.00 94.31 159 ILE A N 1
ATOM 1272 C CA . ILE A 1 159 ? 11.212 6.165 0.150 1.00 94.31 159 ILE A CA 1
ATOM 1273 C C . ILE A 1 159 ? 10.434 6.042 -1.162 1.00 94.31 159 ILE A C 1
ATOM 1275 O O . ILE A 1 159 ? 11.048 5.807 -2.200 1.00 94.31 159 ILE A O 1
ATOM 1279 N N . SER A 1 160 ? 9.115 6.261 -1.157 1.00 94.69 160 SER A N 1
ATOM 1280 C CA . SER A 1 160 ? 8.281 6.140 -2.366 1.00 94.69 160 SER A CA 1
ATOM 1281 C C . SER A 1 160 ? 8.636 7.146 -3.462 1.00 94.69 160 SER A C 1
ATOM 1283 O O . SER A 1 160 ? 8.305 6.911 -4.618 1.00 94.69 160 SER A O 1
ATOM 1285 N N . PHE A 1 161 ? 9.306 8.252 -3.129 1.00 94.25 161 PHE A N 1
ATOM 1286 C CA . PHE A 1 161 ? 9.817 9.203 -4.120 1.00 94.25 161 PHE A CA 1
ATOM 1287 C C . PHE A 1 161 ? 11.283 8.950 -4.482 1.00 94.25 161 PHE A C 1
ATOM 1289 O O . PHE A 1 161 ? 11.628 8.937 -5.662 1.00 94.25 161 PHE A O 1
ATOM 1296 N N . SER A 1 162 ? 12.154 8.743 -3.492 1.00 95.44 162 SER A N 1
ATOM 1297 C CA . SER A 1 162 ? 13.600 8.644 -3.734 1.00 95.44 162 SER A CA 1
ATOM 1298 C C . SER A 1 162 ? 14.027 7.293 -4.314 1.00 95.44 162 SER A C 1
ATOM 1300 O O . SER A 1 162 ? 14.847 7.259 -5.234 1.00 95.44 162 SER A O 1
ATOM 1302 N N . ALA A 1 163 ? 13.451 6.181 -3.843 1.00 94.38 163 ALA A N 1
ATOM 1303 C CA . ALA A 1 163 ? 13.848 4.848 -4.289 1.00 94.38 163 ALA A CA 1
ATOM 1304 C C . ALA A 1 163 ? 13.527 4.599 -5.775 1.00 94.38 163 ALA A C 1
ATOM 1306 O O . ALA A 1 163 ? 14.433 4.171 -6.488 1.00 94.38 163 ALA A O 1
ATOM 1307 N N . PRO A 1 164 ? 12.329 4.924 -6.309 1.00 94.69 164 PRO A N 1
ATOM 1308 C CA . PRO A 1 164 ? 12.052 4.821 -7.745 1.00 94.69 164 PRO A CA 1
ATOM 1309 C C . PRO A 1 164 ? 13.056 5.538 -8.647 1.00 94.69 164 PRO A C 1
ATOM 1311 O O . PRO A 1 164 ? 13.486 4.980 -9.654 1.00 94.69 164 PRO A O 1
ATOM 1314 N N . VAL A 1 165 ? 13.462 6.754 -8.270 1.00 94.94 165 VAL A N 1
ATOM 1315 C CA . VAL A 1 165 ? 14.431 7.551 -9.034 1.00 94.94 165 VAL A CA 1
ATOM 1316 C C . VAL A 1 165 ? 15.809 6.890 -9.001 1.00 94.94 165 VAL A C 1
ATOM 1318 O O . VAL A 1 165 ? 16.446 6.749 -10.044 1.00 94.94 165 VAL A O 1
ATOM 1321 N N . ALA A 1 166 ? 16.249 6.424 -7.828 1.00 94.88 166 ALA A N 1
ATOM 1322 C CA . ALA A 1 166 ? 17.512 5.702 -7.690 1.00 94.88 166 ALA A CA 1
ATOM 1323 C C . ALA A 1 166 ? 17.520 4.393 -8.499 1.00 94.88 166 ALA A C 1
ATOM 1325 O O . ALA A 1 166 ? 18.493 4.107 -9.197 1.00 94.88 166 ALA A O 1
ATOM 1326 N N . LEU A 1 167 ? 16.427 3.623 -8.468 1.00 94.44 167 LEU A N 1
ATOM 1327 C CA . LEU A 1 167 ? 16.288 2.381 -9.235 1.00 94.44 167 LEU A CA 1
ATOM 1328 C C . LEU A 1 167 ? 16.319 2.630 -10.745 1.00 94.44 167 LEU A C 1
ATOM 1330 O O . LEU A 1 167 ? 17.055 1.941 -11.456 1.00 94.44 167 LEU A O 1
ATOM 1334 N N . ALA A 1 168 ? 15.592 3.651 -11.212 1.00 93.94 168 ALA A N 1
ATOM 1335 C CA . ALA A 1 168 ? 15.594 4.068 -12.610 1.00 93.94 168 ALA A CA 1
ATOM 1336 C C . ALA A 1 168 ? 16.990 4.503 -13.078 1.00 93.94 168 ALA A C 1
ATOM 1338 O O . ALA A 1 168 ? 17.436 4.091 -14.156 1.00 93.94 168 ALA A O 1
ATOM 1339 N N . TYR A 1 169 ? 17.690 5.290 -12.250 1.00 93.50 169 TYR A N 1
ATOM 1340 C CA . TYR A 1 169 ? 19.045 5.781 -12.508 1.00 93.50 169 TYR A CA 1
ATOM 1341 C C . TYR A 1 169 ? 20.074 4.657 -12.597 1.00 93.50 169 TYR A C 1
ATOM 1343 O O . TYR A 1 169 ? 20.837 4.588 -13.559 1.00 93.50 169 TYR A O 1
ATOM 1351 N N . LEU A 1 170 ? 20.046 3.730 -11.640 1.00 92.44 170 LEU A N 1
ATOM 1352 C CA . LEU A 1 170 ? 20.960 2.590 -11.590 1.00 92.44 170 LEU A CA 1
ATOM 1353 C C . LEU A 1 170 ? 20.592 1.469 -12.576 1.00 92.44 170 LEU A C 1
ATOM 1355 O O . LEU A 1 170 ? 21.295 0.458 -12.639 1.00 92.44 170 LEU A O 1
ATOM 1359 N N . LYS A 1 171 ? 19.510 1.630 -13.354 1.00 92.50 171 LYS A N 1
ATOM 1360 C CA . LYS A 1 171 ? 19.004 0.615 -14.293 1.00 92.50 171 LYS A CA 1
ATOM 1361 C C . LYS A 1 171 ? 18.741 -0.726 -13.585 1.00 92.50 171 LYS A C 1
ATOM 1363 O O . LYS A 1 171 ? 19.126 -1.789 -14.078 1.00 92.50 171 LYS A O 1
ATOM 1368 N N . LEU A 1 172 ? 18.150 -0.656 -12.389 1.00 91.25 172 LEU A N 1
ATOM 1369 C CA . LEU A 1 172 ? 17.810 -1.816 -11.557 1.00 91.25 172 LEU A CA 1
ATOM 1370 C C . LEU A 1 172 ? 16.330 -2.213 -11.657 1.00 91.25 172 LEU A C 1
ATOM 1372 O O . LEU A 1 172 ? 15.973 -3.309 -11.236 1.00 91.25 172 LEU A O 1
ATOM 1376 N N . ASP A 1 173 ? 15.470 -1.348 -12.195 1.00 91.12 173 ASP A N 1
ATOM 1377 C CA . ASP A 1 173 ? 14.047 -1.630 -12.383 1.00 91.12 173 ASP A CA 1
ATOM 1378 C C . ASP A 1 173 ? 13.768 -2.539 -13.594 1.00 91.12 173 ASP A C 1
ATOM 1380 O O . ASP A 1 173 ? 14.461 -2.464 -14.615 1.00 91.12 173 ASP A O 1
ATOM 1384 N N . PRO A 1 174 ? 12.690 -3.343 -13.530 1.00 87.81 174 PRO A N 1
ATOM 1385 C CA . PRO A 1 174 ? 12.266 -4.226 -14.620 1.00 87.81 174 PRO A CA 1
ATOM 1386 C C . PRO A 1 174 ? 11.965 -3.481 -15.923 1.00 87.81 174 PRO A C 1
ATOM 1388 O O . PRO A 1 174 ? 12.185 -4.018 -17.009 1.00 87.81 174 PRO A O 1
ATOM 1391 N N . LEU A 1 175 ? 11.485 -2.236 -15.837 1.00 91.25 175 LEU A N 1
ATOM 1392 C CA . LEU A 1 175 ? 11.121 -1.449 -17.014 1.00 91.25 175 LEU A CA 1
ATOM 1393 C C . LEU A 1 175 ? 12.340 -1.097 -17.871 1.00 91.25 175 LEU A C 1
ATOM 1395 O O . LEU A 1 175 ? 12.178 -0.857 -19.065 1.00 91.25 175 LEU A O 1
ATOM 1399 N N . HIS A 1 176 ? 13.560 -1.116 -17.322 1.00 90.56 176 HIS A N 1
ATOM 1400 C CA . HIS A 1 176 ? 14.774 -0.890 -18.107 1.00 90.56 176 HIS A CA 1
ATOM 1401 C C . HIS A 1 176 ? 14.848 -1.794 -19.346 1.00 90.56 176 HIS A C 1
ATOM 1403 O O . HIS A 1 176 ? 15.227 -1.321 -20.417 1.00 90.56 176 HIS A O 1
ATOM 1409 N N . LEU A 1 177 ? 14.429 -3.056 -19.210 1.00 86.19 177 LEU A N 1
ATOM 1410 C CA . LEU A 1 177 ? 14.475 -4.055 -20.277 1.00 86.19 177 LEU A CA 1
ATOM 1411 C C . LEU A 1 177 ? 13.500 -3.758 -21.427 1.00 86.19 177 LEU A C 1
ATOM 1413 O O . LEU A 1 177 ? 13.781 -4.141 -22.557 1.00 86.19 177 LEU A O 1
ATOM 1417 N N . LEU A 1 178 ? 12.378 -3.073 -21.164 1.00 87.69 178 LEU A N 1
ATOM 1418 C CA . LEU A 1 178 ? 11.401 -2.703 -22.201 1.00 87.69 178 LEU A CA 1
ATOM 1419 C C . LEU A 1 178 ? 11.895 -1.567 -23.089 1.00 87.69 178 LEU A C 1
ATOM 1421 O O . LEU A 1 178 ? 11.597 -1.527 -24.276 1.00 87.69 178 LEU A O 1
ATOM 1425 N N . PHE A 1 179 ? 12.623 -0.623 -22.504 1.00 84.50 179 PHE A N 1
ATOM 1426 C CA . PHE A 1 179 ? 12.937 0.637 -23.162 1.00 84.50 179 PHE A CA 1
ATOM 1427 C C . PHE A 1 179 ? 14.388 0.706 -23.679 1.00 84.50 179 PHE A C 1
ATOM 1429 O O . PHE A 1 179 ? 14.879 1.785 -23.987 1.00 84.50 179 PHE A O 1
ATOM 1436 N N . ASN A 1 180 ? 15.119 -0.408 -23.745 1.00 77.75 180 ASN A N 1
ATOM 1437 C CA . ASN A 1 180 ? 16.557 -0.397 -24.048 1.00 77.75 180 ASN A CA 1
ATOM 1438 C C . ASN A 1 180 ? 16.915 -0.139 -25.532 1.00 77.75 180 ASN A C 1
ATOM 1440 O O . ASN A 1 180 ? 18.091 -0.168 -25.872 1.00 77.75 180 ASN A O 1
ATOM 1444 N N . ASN A 1 181 ? 15.937 0.097 -26.414 1.00 68.88 181 ASN A N 1
ATOM 1445 C CA . ASN A 1 181 ? 16.147 0.042 -27.868 1.00 68.88 181 ASN A CA 1
ATOM 1446 C C . ASN A 1 181 ? 16.358 1.394 -28.577 1.00 68.88 181 ASN A C 1
ATOM 1448 O O . ASN A 1 181 ? 16.654 1.382 -29.767 1.00 68.88 181 ASN A O 1
ATOM 1452 N N . GLU A 1 182 ? 16.240 2.547 -27.908 1.00 71.62 182 GLU A N 1
ATOM 1453 C CA . GLU A 1 182 ? 16.337 3.854 -28.585 1.00 71.62 182 GLU A CA 1
ATOM 1454 C C . GLU A 1 182 ? 17.281 4.829 -27.864 1.00 71.62 182 GLU A C 1
ATOM 1456 O O . GLU A 1 182 ?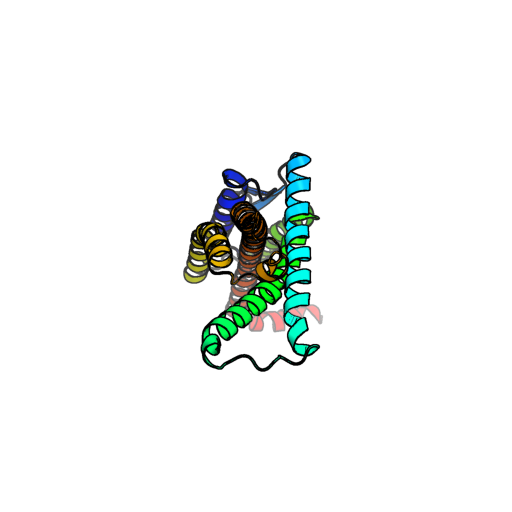 16.936 5.427 -26.844 1.00 71.62 182 GLU A O 1
ATOM 1461 N N . GLU A 1 183 ? 18.478 5.039 -28.421 1.00 73.94 183 GLU A N 1
ATOM 1462 C CA . GLU A 1 183 ? 19.498 5.938 -27.852 1.00 73.94 183 GLU A CA 1
ATOM 1463 C C . GLU A 1 183 ? 19.083 7.421 -27.858 1.00 73.94 183 GLU A C 1
ATOM 1465 O O . GLU A 1 183 ? 19.498 8.189 -26.988 1.00 73.94 183 GLU A O 1
ATOM 1470 N N . ASN A 1 184 ? 18.208 7.834 -28.780 1.00 75.75 184 ASN A N 1
ATOM 1471 C CA . ASN A 1 184 ? 17.882 9.251 -28.976 1.00 75.75 184 ASN A CA 1
ATOM 1472 C C . ASN A 1 184 ? 17.013 9.871 -27.863 1.00 75.75 184 ASN A C 1
ATOM 1474 O O . ASN A 1 184 ? 16.935 11.094 -27.778 1.00 75.75 184 ASN A O 1
ATOM 1478 N N . ASN A 1 185 ? 16.404 9.075 -26.969 1.00 85.56 185 ASN A N 1
ATOM 1479 C CA . ASN A 1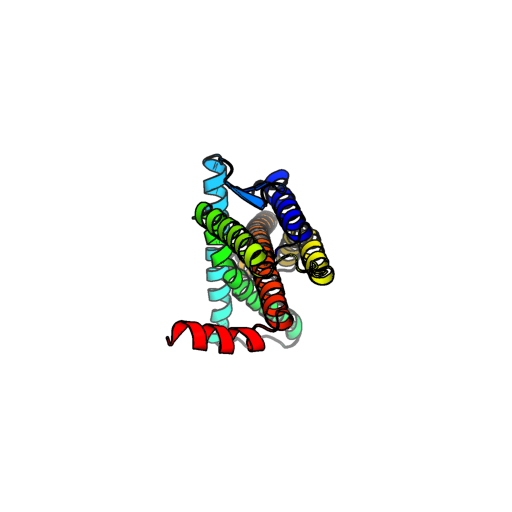 185 ? 15.420 9.565 -25.988 1.00 85.56 185 ASN A CA 1
ATOM 1480 C C . ASN A 1 185 ? 15.703 9.166 -24.525 1.00 85.56 185 ASN A C 1
ATOM 1482 O O . ASN A 1 185 ? 14.783 9.117 -23.702 1.00 85.56 185 ASN A O 1
ATOM 1486 N N . LEU A 1 186 ? 16.974 8.956 -24.154 1.00 85.62 186 LEU A N 1
ATOM 1487 C CA . LEU A 1 186 ? 17.373 8.497 -22.809 1.00 85.62 186 LEU A CA 1
ATOM 1488 C C . LEU A 1 186 ? 16.777 9.326 -21.652 1.00 85.62 186 LEU A C 1
ATOM 1490 O O . LEU A 1 186 ? 16.331 8.765 -20.650 1.00 85.62 186 LEU A O 1
ATOM 1494 N N . LYS A 1 187 ? 16.728 10.662 -21.782 1.00 89.75 187 LYS A N 1
ATOM 1495 C CA . LYS A 1 187 ? 16.188 11.551 -20.731 1.00 89.75 187 LYS A CA 1
ATOM 1496 C C . LYS A 1 187 ? 14.680 11.372 -20.537 1.00 89.75 187 LYS A C 1
ATOM 1498 O O . LYS A 1 187 ? 14.212 11.276 -19.404 1.00 89.75 187 LYS A O 1
ATOM 1503 N N . ILE A 1 188 ? 13.928 11.308 -21.635 1.00 90.81 188 ILE A N 1
ATOM 1504 C CA . ILE A 1 188 ? 12.466 11.149 -21.612 1.00 90.81 188 ILE A CA 1
ATOM 1505 C C . ILE A 1 188 ? 12.108 9.769 -21.059 1.00 90.81 188 ILE A C 1
ATOM 1507 O O . ILE A 1 188 ? 11.244 9.650 -20.194 1.00 90.81 188 ILE A O 1
ATOM 1511 N N . GLN A 1 189 ? 12.829 8.736 -21.489 1.00 91.25 189 GLN A N 1
ATOM 1512 C CA . GLN A 1 189 ? 12.663 7.371 -21.005 1.00 91.25 189 GLN A CA 1
ATOM 1513 C C . GLN A 1 189 ? 12.920 7.249 -19.497 1.00 91.25 189 GLN A C 1
ATOM 1515 O O . GLN A 1 189 ? 12.156 6.594 -18.786 1.00 91.25 189 GLN A O 1
ATOM 1520 N N . MET A 1 190 ? 13.989 7.870 -18.994 1.00 92.19 190 MET A N 1
ATOM 1521 C CA . MET A 1 190 ? 14.307 7.881 -17.566 1.00 92.19 190 MET A CA 1
ATOM 1522 C C . MET A 1 190 ? 13.209 8.566 -16.748 1.00 92.19 190 MET A C 1
ATOM 1524 O O . MET A 1 190 ? 12.807 8.051 -15.701 1.00 92.19 190 MET A O 1
ATOM 1528 N N . LEU A 1 191 ? 12.704 9.701 -17.239 1.00 93.56 191 LEU A N 1
ATOM 1529 C CA . LEU A 1 191 ? 11.616 10.431 -16.599 1.00 93.56 191 LEU A CA 1
ATOM 1530 C C . LEU A 1 191 ? 10.329 9.601 -16.586 1.00 93.56 191 LEU A C 1
ATOM 1532 O O . LEU A 1 191 ? 9.712 9.458 -15.534 1.00 93.56 191 LEU A O 1
ATOM 1536 N N . LEU A 1 192 ? 9.966 8.985 -17.713 1.00 94.06 192 LEU A N 1
ATOM 1537 C CA . LEU A 1 192 ? 8.785 8.129 -17.819 1.00 94.06 192 LEU A CA 1
ATOM 1538 C C . LEU A 1 192 ? 8.866 6.921 -16.874 1.00 94.06 192 LEU A C 1
ATOM 1540 O O . LEU A 1 192 ? 7.920 6.657 -16.134 1.00 94.06 192 LEU A O 1
ATOM 1544 N N . ARG A 1 193 ? 10.008 6.221 -16.843 1.00 94.69 193 ARG A N 1
ATOM 1545 C CA . ARG A 1 193 ? 10.242 5.089 -15.927 1.00 94.69 193 ARG A CA 1
ATOM 1546 C C . ARG A 1 193 ? 10.127 5.517 -14.470 1.00 94.69 193 ARG A C 1
ATOM 1548 O O . ARG A 1 193 ? 9.419 4.869 -13.704 1.00 94.69 193 ARG A O 1
ATOM 1555 N N . SER A 1 194 ? 10.754 6.634 -14.106 1.00 95.81 194 SER A N 1
ATOM 1556 C CA . SER A 1 194 ? 10.675 7.176 -12.747 1.00 95.81 194 SER A CA 1
ATOM 1557 C C . SER A 1 194 ? 9.235 7.524 -12.371 1.00 95.81 194 SER A C 1
ATOM 1559 O O . SER A 1 194 ? 8.791 7.162 -11.288 1.00 95.81 194 SER A O 1
ATOM 1561 N N . MET A 1 195 ? 8.472 8.148 -13.274 1.00 96.44 195 MET A N 1
ATOM 1562 C CA . MET A 1 195 ? 7.063 8.479 -13.036 1.00 96.44 195 MET A CA 1
ATOM 1563 C C . MET A 1 195 ? 6.205 7.231 -12.802 1.00 96.44 195 MET A C 1
ATOM 1565 O O . MET A 1 195 ? 5.445 7.193 -11.836 1.00 96.44 195 MET A O 1
ATOM 1569 N N . ILE A 1 196 ? 6.351 6.194 -13.635 1.00 96.56 196 ILE A N 1
ATOM 1570 C CA . ILE A 1 196 ? 5.622 4.926 -13.463 1.00 96.56 196 ILE A CA 1
ATOM 1571 C C . ILE A 1 196 ? 5.971 4.295 -12.111 1.00 96.56 196 ILE A C 1
ATOM 1573 O O . ILE A 1 196 ? 5.074 3.943 -11.346 1.00 96.56 196 ILE A O 1
ATOM 1577 N N . LEU A 1 197 ? 7.262 4.200 -11.783 1.00 96.44 197 LEU A N 1
ATOM 1578 C CA . LEU A 1 197 ? 7.722 3.602 -10.531 1.00 96.44 197 LEU A CA 1
ATOM 1579 C C . LEU A 1 197 ? 7.295 4.411 -9.296 1.00 96.44 197 LEU A C 1
ATOM 1581 O O . LEU A 1 197 ? 6.985 3.809 -8.273 1.00 96.44 197 LEU A O 1
ATOM 1585 N N . ILE A 1 198 ? 7.224 5.746 -9.379 1.00 97.25 198 ILE A N 1
ATOM 1586 C CA . ILE A 1 198 ? 6.685 6.599 -8.305 1.00 97.25 198 ILE A CA 1
ATOM 1587 C C . ILE A 1 198 ? 5.194 6.322 -8.105 1.00 97.25 198 ILE A C 1
ATOM 1589 O O . ILE A 1 198 ? 4.754 6.161 -6.969 1.00 97.25 198 ILE A O 1
ATOM 1593 N N . VAL A 1 199 ? 4.410 6.226 -9.185 1.00 97.25 199 VAL A N 1
ATOM 1594 C CA . VAL A 1 199 ? 2.978 5.897 -9.092 1.00 97.25 199 VAL A CA 1
ATOM 1595 C C . VAL A 1 199 ? 2.777 4.527 -8.442 1.00 97.25 199 VAL A C 1
ATOM 1597 O O . VAL A 1 199 ? 1.972 4.407 -7.518 1.00 97.25 199 VAL A O 1
ATOM 1600 N N . VAL A 1 200 ? 3.538 3.518 -8.876 1.00 97.00 200 VAL A N 1
ATOM 1601 C CA . VAL A 1 200 ? 3.502 2.169 -8.290 1.00 97.00 200 VAL A CA 1
ATOM 1602 C C . VAL A 1 200 ? 3.918 2.206 -6.819 1.00 97.00 200 VAL A C 1
ATOM 1604 O O . VAL A 1 200 ? 3.214 1.666 -5.969 1.00 97.00 200 VAL A O 1
ATOM 1607 N N . GLY A 1 201 ? 5.023 2.882 -6.499 1.00 96.62 201 GLY A N 1
ATOM 1608 C CA . GLY A 1 201 ? 5.544 3.004 -5.140 1.00 96.62 201 GLY A CA 1
ATOM 1609 C C . GLY A 1 201 ? 4.554 3.670 -4.188 1.00 96.62 201 GLY A C 1
ATOM 1610 O O . GLY A 1 201 ? 4.296 3.139 -3.112 1.00 96.62 201 GLY A O 1
ATOM 1611 N N . LEU A 1 202 ? 3.937 4.782 -4.600 1.00 96.50 202 LEU A N 1
ATOM 1612 C CA . LEU A 1 202 ? 2.932 5.485 -3.800 1.00 96.50 202 LEU A CA 1
ATOM 1613 C C . LEU A 1 202 ? 1.679 4.640 -3.561 1.00 96.50 202 LEU A C 1
ATOM 1615 O O . LEU A 1 202 ? 1.151 4.640 -2.447 1.00 96.50 202 LEU A O 1
ATOM 1619 N N . ASP A 1 203 ? 1.197 3.925 -4.579 1.00 97.00 203 ASP A N 1
ATOM 1620 C CA . ASP A 1 203 ? 0.009 3.083 -4.437 1.00 97.00 203 ASP A CA 1
ATOM 1621 C C . ASP A 1 203 ? 0.266 1.885 -3.510 1.00 97.00 203 ASP A C 1
ATOM 1623 O O . ASP A 1 203 ? -0.539 1.614 -2.614 1.00 97.00 203 ASP A O 1
ATOM 1627 N N . VAL A 1 204 ? 1.430 1.238 -3.651 1.00 96.94 204 VAL A N 1
ATOM 1628 C CA . VAL A 1 204 ? 1.866 0.142 -2.775 1.00 96.94 204 VAL A CA 1
ATOM 1629 C C . VAL A 1 204 ? 2.098 0.635 -1.349 1.00 96.94 204 VAL A C 1
ATOM 1631 O O . VAL A 1 204 ? 1.618 0.004 -0.414 1.00 96.94 204 VAL A O 1
ATOM 1634 N N . ALA A 1 205 ? 2.768 1.773 -1.150 1.00 96.50 205 ALA A N 1
ATOM 1635 C CA . ALA A 1 205 ? 3.018 2.326 0.182 1.00 96.50 205 ALA A CA 1
ATOM 1636 C C . ALA A 1 205 ? 1.714 2.680 0.912 1.00 96.50 205 ALA A C 1
ATOM 1638 O O . ALA A 1 205 ? 1.539 2.335 2.081 1.00 96.50 205 ALA A O 1
ATOM 1639 N N . LYS A 1 206 ? 0.766 3.308 0.205 1.00 96.00 206 LYS A N 1
ATOM 1640 C CA . LYS A 1 206 ? -0.589 3.581 0.704 1.00 96.00 206 LYS A CA 1
ATOM 1641 C C . LYS A 1 206 ? -1.287 2.287 1.136 1.00 96.00 206 LYS A C 1
ATOM 1643 O O . LYS A 1 206 ? -1.831 2.221 2.238 1.00 96.00 206 LYS A O 1
ATOM 1648 N N . ALA A 1 207 ? -1.273 1.264 0.280 1.00 97.00 207 ALA A N 1
ATOM 1649 C CA . ALA A 1 207 ? -1.920 -0.016 0.553 1.00 97.00 207 ALA A CA 1
ATOM 1650 C C . ALA A 1 207 ? -1.250 -0.780 1.707 1.00 97.00 207 ALA A C 1
ATOM 1652 O O . ALA A 1 207 ? -1.952 -1.321 2.558 1.00 97.00 207 ALA A O 1
ATOM 1653 N N . ALA A 1 208 ? 0.081 -0.770 1.783 1.00 96.25 208 ALA A N 1
ATOM 1654 C CA . ALA A 1 208 ? 0.840 -1.382 2.866 1.00 96.25 208 ALA A CA 1
ATOM 1655 C C . ALA A 1 208 ? 0.525 -0.721 4.211 1.00 96.25 208 ALA A C 1
ATOM 1657 O O . ALA A 1 208 ? 0.194 -1.411 5.169 1.00 96.25 208 ALA A O 1
ATOM 1658 N N . ILE A 1 209 ? 0.533 0.613 4.280 1.00 95.50 209 ILE A N 1
ATOM 1659 C CA . ILE A 1 209 ? 0.203 1.333 5.518 1.00 95.50 209 ILE A CA 1
ATOM 1660 C C . ILE A 1 209 ? -1.223 1.039 5.963 1.00 95.50 209 ILE A C 1
ATOM 1662 O O . ILE A 1 209 ? -1.444 0.769 7.141 1.00 95.50 209 ILE A O 1
ATOM 1666 N N . ALA A 1 210 ? -2.180 1.051 5.033 1.00 95.38 210 ALA A N 1
ATOM 1667 C CA . ALA A 1 210 ? -3.550 0.673 5.345 1.00 95.38 210 ALA A CA 1
ATOM 1668 C C . ALA A 1 210 ? -3.611 -0.765 5.880 1.00 95.38 210 ALA A C 1
ATOM 1670 O O . ALA A 1 210 ? -4.212 -0.999 6.924 1.00 95.38 210 ALA A O 1
ATOM 1671 N N . PHE A 1 211 ? -2.950 -1.715 5.215 1.00 95.62 211 PHE A N 1
ATOM 1672 C CA . PHE A 1 211 ? -2.898 -3.112 5.642 1.00 95.62 211 PHE A CA 1
ATOM 1673 C C . PHE A 1 211 ? -2.348 -3.261 7.066 1.00 95.62 211 PHE A C 1
ATOM 1675 O O . PHE A 1 211 ? -2.978 -3.908 7.899 1.00 95.62 211 PHE A O 1
ATOM 1682 N N . PHE A 1 212 ? -1.230 -2.602 7.377 1.00 93.94 212 PHE A N 1
ATOM 1683 C CA . PHE A 1 212 ? -0.642 -2.619 8.715 1.00 93.94 212 PHE A CA 1
ATOM 1684 C C . PHE A 1 212 ? -1.536 -1.952 9.763 1.00 93.94 212 PHE A C 1
ATOM 1686 O O . PHE A 1 212 ? -1.707 -2.510 10.842 1.00 93.94 212 PHE A O 1
ATOM 1693 N N . LEU A 1 213 ? -2.145 -0.799 9.465 1.00 93.50 213 LEU A N 1
ATOM 1694 C CA . LEU A 1 213 ? -3.071 -0.127 10.384 1.00 93.50 213 LEU A CA 1
ATOM 1695 C C . LEU A 1 213 ? -4.253 -1.033 10.748 1.00 93.50 213 LEU A C 1
ATOM 1697 O O . LEU A 1 213 ? -4.550 -1.207 11.930 1.00 93.50 213 LEU A O 1
ATOM 1701 N N . VAL A 1 214 ? -4.897 -1.645 9.748 1.00 94.12 214 VAL A N 1
ATOM 1702 C CA . VAL A 1 214 ? -6.025 -2.563 9.974 1.00 94.12 214 VAL A CA 1
ATOM 1703 C C . VAL A 1 214 ? -5.568 -3.820 10.713 1.00 94.12 214 VAL A C 1
ATOM 1705 O O . VAL A 1 214 ? -6.185 -4.202 11.705 1.00 94.12 214 VAL A O 1
ATOM 1708 N N . GLY A 1 215 ? -4.465 -4.438 10.284 1.00 93.31 215 GLY A N 1
ATOM 1709 C CA . GLY A 1 215 ? -3.919 -5.643 10.911 1.00 93.31 215 GLY A CA 1
ATOM 1710 C C . GLY A 1 215 ? -3.567 -5.430 12.383 1.00 93.31 215 GLY A C 1
ATOM 1711 O O . GLY A 1 215 ? -3.926 -6.246 13.232 1.00 93.31 215 GLY A O 1
ATOM 1712 N N . MET A 1 216 ? -2.947 -4.298 12.713 1.00 91.00 216 MET A N 1
ATOM 1713 C CA . MET A 1 216 ? -2.651 -3.926 14.096 1.00 91.00 216 MET A CA 1
ATOM 1714 C C . MET A 1 216 ? -3.916 -3.635 14.895 1.00 91.00 216 MET A C 1
ATOM 1716 O O . MET A 1 216 ? -4.037 -4.100 16.025 1.00 91.00 216 MET A O 1
ATOM 1720 N N . MET A 1 217 ? -4.897 -2.946 14.308 1.00 91.06 217 MET A N 1
ATOM 1721 C CA . MET A 1 217 ? -6.187 -2.713 14.955 1.00 91.06 217 MET A CA 1
ATOM 1722 C C . MET A 1 217 ? -6.865 -4.034 15.339 1.00 91.06 217 MET A C 1
ATOM 1724 O O . MET A 1 217 ? -7.307 -4.180 16.479 1.00 91.06 217 MET A O 1
ATOM 1728 N N . VAL A 1 218 ? -6.899 -5.014 14.432 1.00 92.00 218 VAL A N 1
ATOM 1729 C CA . VAL A 1 218 ? -7.450 -6.353 14.699 1.00 92.00 218 VAL A CA 1
ATOM 1730 C C . VAL A 1 218 ? -6.621 -7.083 15.756 1.00 92.00 218 VAL A C 1
ATOM 1732 O O . VAL A 1 218 ? -7.179 -7.571 16.735 1.00 92.00 218 VAL A O 1
ATOM 1735 N N . THR A 1 219 ? -5.295 -7.101 15.617 1.00 91.56 219 THR A N 1
ATOM 1736 C CA . THR A 1 219 ? -4.397 -7.850 16.512 1.00 91.56 219 THR A CA 1
ATOM 1737 C C . THR A 1 219 ? -4.448 -7.315 17.945 1.00 91.56 219 THR A C 1
ATOM 1739 O O . THR A 1 219 ? -4.655 -8.089 18.876 1.00 91.56 219 THR A O 1
ATOM 1742 N N . CYS A 1 220 ? -4.363 -5.994 18.138 1.00 88.19 220 CYS A N 1
ATOM 1743 C CA . CYS A 1 220 ? -4.518 -5.351 19.448 1.00 88.19 220 CYS A CA 1
ATOM 1744 C C . CYS A 1 220 ? -5.924 -5.563 20.033 1.00 88.19 220 CYS A C 1
ATOM 1746 O O . CYS A 1 220 ? -6.098 -5.671 21.244 1.00 88.19 220 CYS A O 1
ATOM 1748 N N . SER A 1 221 ? -6.955 -5.635 19.186 1.00 87.00 221 SER A N 1
ATOM 1749 C CA . SER A 1 221 ? -8.309 -5.952 19.656 1.00 87.00 221 SER A CA 1
ATOM 1750 C C . SER A 1 221 ? -8.387 -7.362 20.201 1.00 87.00 221 SER A C 1
ATOM 1752 O O . SER A 1 221 ? -8.817 -7.535 21.334 1.00 87.00 221 SER A O 1
ATOM 1754 N N . MET A 1 222 ? -7.941 -8.346 19.422 1.00 88.69 222 MET A N 1
ATOM 1755 C CA . MET A 1 222 ? -7.988 -9.751 19.812 1.00 88.69 222 MET A CA 1
ATOM 1756 C C . MET A 1 222 ? -7.116 -10.020 21.038 1.00 88.69 222 MET A C 1
ATOM 1758 O O . MET A 1 222 ? -7.550 -10.731 21.936 1.00 88.69 222 MET A O 1
ATOM 1762 N N . ASN A 1 223 ? -5.934 -9.404 21.123 1.00 88.94 223 ASN A N 1
ATOM 1763 C CA . ASN A 1 223 ? -5.047 -9.562 22.273 1.00 88.94 223 ASN A CA 1
ATOM 1764 C C . ASN A 1 223 ? -5.682 -9.044 23.573 1.00 88.94 223 ASN A C 1
ATOM 1766 O O . ASN A 1 223 ? -5.689 -9.753 24.576 1.00 88.94 223 ASN A O 1
ATOM 1770 N N . ASP A 1 224 ? -6.296 -7.856 23.544 1.00 85.00 224 ASP A N 1
ATOM 1771 C CA . ASP A 1 224 ? -6.999 -7.313 24.715 1.00 85.00 224 ASP A CA 1
ATOM 1772 C C . ASP A 1 224 ? -8.184 -8.193 25.143 1.00 85.00 224 ASP A C 1
ATOM 1774 O O . ASP A 1 224 ? -8.467 -8.318 26.335 1.00 85.00 224 ASP A O 1
ATOM 1778 N N . ILE A 1 225 ? -8.879 -8.811 24.183 1.00 85.25 225 ILE A N 1
ATOM 1779 C CA . ILE A 1 225 ? -10.006 -9.711 24.455 1.00 85.25 225 ILE A CA 1
ATOM 1780 C C . ILE A 1 225 ? -9.512 -11.008 25.087 1.00 85.25 225 ILE A C 1
ATOM 1782 O O . ILE A 1 225 ? -10.040 -11.424 26.114 1.00 85.25 225 ILE A O 1
ATOM 1786 N N . LEU A 1 226 ? -8.487 -11.632 24.505 1.00 87.25 226 LEU A N 1
ATOM 1787 C CA . LEU A 1 226 ? -7.898 -12.866 25.019 1.00 87.25 226 LEU A CA 1
ATOM 1788 C C . LEU A 1 226 ? -7.321 -12.673 26.422 1.00 87.25 226 LEU A C 1
ATOM 1790 O O . LEU A 1 226 ? -7.562 -13.501 27.298 1.00 87.25 226 LEU A O 1
ATOM 1794 N N . GLU A 1 227 ? -6.625 -11.563 26.671 1.00 86.12 227 GLU A N 1
ATOM 1795 C CA . GLU A 1 227 ? -6.147 -11.239 28.014 1.00 86.12 227 GLU A CA 1
ATOM 1796 C C . GLU A 1 227 ? -7.306 -11.005 28.985 1.00 86.12 227 GLU A C 1
ATOM 1798 O O . GLU A 1 227 ? -7.271 -11.473 30.126 1.00 86.12 227 GLU A O 1
ATOM 1803 N N . GLY A 1 228 ? -8.345 -10.306 28.531 1.00 83.38 228 GLY A N 1
ATOM 1804 C CA . GLY A 1 228 ? -9.561 -10.095 29.296 1.00 83.38 228 GLY A CA 1
ATOM 1805 C C . GLY A 1 228 ? -10.225 -11.396 29.730 1.00 83.38 228 GLY A C 1
ATOM 1806 O O . GLY A 1 228 ? -10.505 -11.585 30.913 1.00 83.38 228 GLY A O 1
ATOM 1807 N N . LEU A 1 229 ? -10.404 -12.322 28.790 1.00 82.00 229 LEU A N 1
ATOM 1808 C CA . LEU A 1 229 ? -10.956 -13.651 29.046 1.00 82.00 229 LEU A CA 1
ATOM 1809 C C . LEU A 1 229 ? -10.053 -14.479 29.968 1.00 82.00 229 LEU A C 1
ATOM 1811 O O . LEU A 1 229 ? -10.557 -15.139 30.876 1.00 82.00 229 LEU A O 1
ATOM 1815 N N . GLY A 1 230 ? -8.731 -14.401 29.786 1.00 83.62 230 GLY A N 1
ATOM 1816 C CA . GLY A 1 230 ? -7.759 -15.084 30.641 1.00 83.62 230 GLY A CA 1
ATOM 1817 C C . GLY A 1 230 ? -7.787 -14.590 32.090 1.00 83.62 230 GLY A C 1
ATOM 1818 O O . GLY A 1 230 ? -7.758 -15.394 33.019 1.00 83.62 230 GLY A O 1
ATOM 1819 N N . LYS A 1 231 ? -7.906 -13.274 32.302 1.00 81.69 231 LYS A N 1
ATOM 1820 C CA . LYS A 1 231 ? -7.990 -12.663 33.642 1.00 81.69 231 LYS A CA 1
ATOM 1821 C C . LYS A 1 231 ? -9.349 -12.842 34.305 1.00 81.69 231 LYS A C 1
ATOM 1823 O O . LYS A 1 231 ? -9.426 -12.905 35.528 1.00 81.69 231 LYS A O 1
ATOM 1828 N N . SER A 1 232 ? -10.415 -12.917 33.513 1.00 72.00 232 SER A N 1
ATOM 1829 C CA . SER A 1 232 ? -11.791 -12.986 34.003 1.00 72.00 232 SER A CA 1
ATOM 1830 C C . SER A 1 232 ? -12.115 -14.275 34.772 1.00 72.00 232 SER A C 1
ATOM 1832 O O . SER A 1 232 ? -13.222 -14.367 35.299 1.00 72.00 232 SER A O 1
ATOM 1834 N N . ASN A 1 233 ? -11.213 -15.265 34.864 1.00 58.66 233 ASN A N 1
ATOM 1835 C CA . ASN A 1 233 ? -11.459 -16.527 35.577 1.00 58.66 233 ASN A CA 1
ATOM 1836 C C . ASN A 1 233 ? -12.840 -17.122 35.233 1.00 58.66 233 ASN A C 1
ATOM 1838 O O . ASN A 1 233 ? -13.540 -17.676 36.078 1.00 58.66 233 ASN A O 1
ATOM 1842 N N . VAL A 1 234 ? -13.245 -17.020 33.958 1.00 55.75 234 VAL A N 1
ATOM 1843 C CA . VAL A 1 234 ? -14.531 -17.549 33.471 1.00 55.75 234 VAL A CA 1
ATOM 1844 C C . VAL A 1 234 ? -14.634 -19.053 33.749 1.00 55.75 234 VAL A C 1
ATOM 1846 O O . VAL A 1 234 ? -15.732 -19.583 33.857 1.00 55.75 234 VAL A O 1
ATOM 1849 N N . HIS A 1 235 ? -13.515 -19.744 33.981 1.00 51.50 235 HIS A N 1
ATOM 1850 C CA . HIS A 1 235 ? -13.496 -21.164 34.307 1.00 51.50 235 HIS A CA 1
ATOM 1851 C C . HIS A 1 235 ? -14.259 -21.541 35.590 1.00 51.50 235 HIS A C 1
ATOM 1853 O O . HIS A 1 235 ? -14.868 -22.608 35.621 1.00 51.50 235 HIS A O 1
ATOM 1859 N N . THR A 1 236 ? -14.317 -20.684 36.617 1.00 55.09 236 THR A N 1
ATOM 1860 C CA . THR A 1 236 ? -15.061 -21.016 37.848 1.00 55.09 236 THR A CA 1
ATOM 1861 C C . THR A 1 236 ? -16.561 -20.765 37.739 1.00 55.09 236 THR A C 1
ATOM 1863 O O . THR A 1 236 ? -17.313 -21.427 38.443 1.00 55.09 236 THR A O 1
ATOM 1866 N N . ASN A 1 237 ? -17.016 -19.885 36.839 1.00 55.72 237 ASN A N 1
ATOM 1867 C CA . ASN A 1 237 ? -18.444 -19.588 36.658 1.00 55.72 237 ASN A CA 1
ATOM 1868 C C . ASN A 1 237 ? -19.071 -20.228 35.416 1.00 55.72 237 ASN A C 1
ATOM 1870 O O . ASN A 1 237 ? -20.290 -20.365 35.366 1.00 55.72 237 ASN A O 1
ATOM 1874 N N . PHE A 1 238 ? -18.283 -20.651 34.424 1.00 60.00 238 PHE A N 1
ATOM 1875 C CA . PHE A 1 238 ? -18.818 -21.330 33.242 1.00 60.00 238 PHE A CA 1
ATOM 1876 C C . PHE A 1 238 ? -19.353 -22.717 33.596 1.00 60.00 238 PHE A C 1
ATOM 1878 O O . PHE A 1 238 ? -20.427 -23.077 33.136 1.00 60.00 238 PHE A O 1
ATOM 1885 N N . VAL A 1 239 ? -18.668 -23.458 34.478 1.00 62.50 239 VAL A N 1
ATOM 1886 C CA . VAL A 1 239 ? -19.152 -24.749 35.008 1.00 62.50 239 VAL A CA 1
ATOM 1887 C C . VAL A 1 239 ? -20.445 -24.566 35.810 1.00 62.50 239 VAL A C 1
ATOM 1889 O O . VAL A 1 239 ? -21.356 -25.383 35.700 1.00 62.50 239 VAL A O 1
ATOM 1892 N N . THR A 1 240 ? -20.557 -23.484 36.580 1.00 64.19 240 THR A N 1
ATOM 1893 C CA . THR A 1 240 ? -21.759 -23.157 37.361 1.00 64.19 240 THR A CA 1
ATOM 1894 C C . THR A 1 240 ? -22.920 -22.752 36.454 1.00 64.19 240 THR A C 1
ATOM 1896 O O . THR A 1 240 ? -24.010 -23.294 36.592 1.00 64.19 240 THR A O 1
ATOM 1899 N N . ARG A 1 241 ? -22.680 -21.905 35.444 1.00 62.38 241 ARG A N 1
ATOM 1900 C CA . ARG A 1 241 ? -23.702 -21.519 34.456 1.00 62.38 241 ARG A CA 1
ATOM 1901 C C . ARG A 1 241 ? -24.123 -22.665 33.534 1.00 62.38 241 ARG A C 1
ATOM 1903 O O . ARG A 1 241 ? -25.294 -22.767 33.205 1.00 62.38 241 ARG A O 1
ATOM 1910 N N . LEU A 1 242 ? -23.217 -23.565 33.148 1.00 65.56 242 LEU A N 1
ATOM 1911 C CA . LEU A 1 242 ? -23.584 -24.787 32.413 1.00 65.56 242 LEU A CA 1
ATOM 1912 C C . LEU A 1 242 ? -24.429 -25.744 33.258 1.00 65.56 242 LEU A C 1
ATOM 1914 O O . LEU A 1 242 ? -25.251 -26.467 32.702 1.00 65.56 242 LEU A O 1
ATOM 1918 N N . LYS A 1 243 ? -24.253 -25.748 34.586 1.00 70.75 243 LYS A N 1
ATOM 1919 C CA . LYS A 1 243 ? -25.153 -26.466 35.499 1.00 70.75 243 LYS A CA 1
ATOM 1920 C C . LYS A 1 243 ? -26.522 -25.796 35.612 1.00 70.75 243 LYS A C 1
ATOM 1922 O O . LYS A 1 243 ? -27.506 -26.511 35.721 1.00 70.75 243 LYS A O 1
ATOM 1927 N N . GLU A 1 244 ? -26.595 -24.468 35.546 1.00 68.06 244 GLU A N 1
ATOM 1928 C CA . GLU A 1 244 ? -27.869 -23.729 35.546 1.00 68.06 244 GLU A CA 1
ATOM 1929 C C . GLU A 1 244 ? -28.671 -23.905 34.245 1.00 68.06 244 GLU A C 1
ATOM 1931 O O . GLU A 1 244 ? -29.892 -23.854 34.285 1.00 68.06 244 GLU A O 1
ATOM 1936 N N . ILE A 1 245 ? -28.010 -24.138 33.103 1.00 75.38 245 ILE A N 1
ATOM 1937 C CA . ILE A 1 245 ? -28.671 -24.344 31.796 1.00 75.38 245 ILE A CA 1
ATOM 1938 C C . ILE A 1 245 ? -29.135 -25.805 31.597 1.00 75.38 245 ILE A C 1
ATOM 1940 O O . ILE A 1 245 ? -29.965 -26.074 30.735 1.00 75.38 245 ILE A O 1
ATOM 1944 N N . ASN A 1 246 ? -28.619 -26.753 32.387 1.00 52.62 246 ASN A N 1
ATOM 1945 C CA . ASN A 1 246 ? -29.008 -28.173 32.350 1.00 52.62 246 ASN A CA 1
ATOM 1946 C C . ASN A 1 246 ? -30.089 -28.547 33.393 1.00 52.62 246 ASN A C 1
ATOM 1948 O O . ASN A 1 246 ? -30.208 -29.720 33.755 1.00 52.62 246 ASN A O 1
ATOM 1952 N N . LEU A 1 247 ? -30.860 -27.570 33.877 1.00 46.09 247 LEU A N 1
ATOM 1953 C CA . LEU A 1 247 ? -32.071 -27.742 34.693 1.00 46.09 247 LEU A CA 1
ATOM 1954 C C . LEU A 1 247 ? -33.305 -27.348 33.876 1.00 46.09 247 LEU A C 1
ATOM 1956 O O . LEU A 1 247 ? -34.350 -28.006 34.073 1.00 46.09 247 LEU A O 1
#

Foldseek 3Di:
DPDLLLLVLVQVLCCLCCVPPVQFQWDADSPLQAIDGHDDDPVSLVLLVVLLVLLVVQLVLLVVVLCVCVVDPDDDDDDPCVPVVVLLNVLSVCSNPQQVVLSVLSCCRRPPVVVVRVLSVVLVVVLVVLCVVLDDDDQDDPPVLSVVLVVLSVVLLVCLQPVQLVCLVSVSGSCSVVPVPDPPCSPVSSVVSSVSSSSNSSSSSSSVSSVSSSVCSVVSSVVSSVVSVVVVCVVVCVVVVVVVVVD